Protein AF-A0A813HJ02-F1 (afdb_monomer)

InterPro domains:
  IPR000172 Glucose-methanol-choline oxidoreductase, N-terminal [PF00732] (47-155)
  IPR036188 FAD/NAD(P)-binding domain superfamily [G3DSA:3.50.50.60] (62-137)
  IPR036188 FAD/NAD(P)-binding domain superfamily [SSF51905] (54-168)

Nearest PDB structures (foldseek):
  8jm0-assembly1_A  TM=7.169E-01  e=3.485E-03  Prunus dulcis
  3s5w-assembly1_A  TM=4.781E-01  e=4.518E-02  Pseudomonas aeruginosa
  6nor-assembly1_A  TM=4.907E-01  e=1.028E+00  Micromonospora echinospora
  7bvj-assembly4_D  TM=4.879E-01  e=2.624E+00  Acidithiobacillus ferrooxidans ATCC 23270
  7bvk-assembly2_B  TM=4.808E-01  e=4.902E+00  Acidithiobacillus ferrooxidans ATCC 23270

Foldseek 3Di:
DDDDAPPDDDAPACVPAAEAEPDLWGDDDDDDDPDDPPQPPCQLPDPQQLCVVVPGPPCNPVDCVVPVQVCQCVDPRHHHYAYQKAWQAFDDDPLFTFWTWIWGQGPVRDIHIYTYTDRDDDGRSDPPVRLVRCVSHVHDPPPVCRPPDDDDDDDDDDKDFADPPDDFPQLSGGHFQPDKDCPQQCPPVNVRPGDIDTGGRDDLVNQLVNCVVVDPDPVRSVVSSVRCSRMD

Radius of gyration: 23.26 Å; Cα contacts (8 Å, |Δi|>4): 336; chains: 1; bounding box: 56×53×60 Å

pLDDT: mean 79.43, std 21.61, range [25.16, 97.38]

Structure (mmCIF, N/CA/C/O backbone):
data_AF-A0A813HJ02-F1
#
_entry.id   AF-A0A813HJ02-F1
#
loop_
_atom_site.group_PDB
_atom_site.id
_atom_site.type_symbol
_atom_site.label_atom_id
_atom_site.label_alt_id
_atom_site.label_comp_id
_atom_site.label_asym_id
_atom_site.label_entity_id
_atom_site.label_seq_id
_atom_site.pdbx_PDB_ins_code
_atom_site.Cartn_x
_atom_site.Cartn_y
_atom_site.Cartn_z
_atom_site.occupancy
_atom_site.B_iso_or_equiv
_atom_site.auth_seq_id
_atom_site.auth_comp_id
_atom_site.auth_asym_id
_atom_site.auth_atom_id
_atom_site.pdbx_PDB_model_num
ATOM 1 N N . MET A 1 1 ? -6.562 25.662 -0.327 1.00 33.53 1 MET A N 1
ATOM 2 C CA . MET A 1 1 ? -7.372 25.111 0.785 1.00 33.53 1 MET A CA 1
ATOM 3 C C . MET A 1 1 ? -6.672 25.483 2.082 1.00 33.53 1 MET A C 1
ATOM 5 O O . MET A 1 1 ? -5.467 25.254 2.137 1.00 33.53 1 MET A O 1
ATOM 9 N N . PRO A 1 2 ? -7.337 26.093 3.077 1.00 27.91 2 PRO A N 1
ATOM 10 C CA . PRO A 1 2 ? -6.664 26.450 4.314 1.00 27.91 2 PRO A CA 1
ATOM 11 C C . PRO A 1 2 ? -6.510 25.194 5.171 1.00 27.91 2 PRO A C 1
ATOM 13 O O . PRO A 1 2 ? -7.487 24.557 5.558 1.00 27.91 2 PRO A O 1
ATOM 16 N N . TRP A 1 3 ? -5.258 24.820 5.405 1.00 30.77 3 TRP A N 1
ATOM 17 C CA . TRP A 1 3 ? -4.859 23.821 6.384 1.00 30.77 3 TRP A CA 1
ATOM 18 C C . TRP A 1 3 ? -5.256 24.336 7.770 1.00 30.77 3 TRP A C 1
ATOM 20 O O . TRP A 1 3 ? -4.921 25.469 8.108 1.00 30.77 3 TRP A O 1
ATOM 30 N N . MET A 1 4 ? -5.982 23.551 8.566 1.00 33.41 4 MET A N 1
ATOM 31 C CA . MET A 1 4 ? -6.218 23.921 9.963 1.00 33.41 4 MET A CA 1
ATOM 32 C C . MET A 1 4 ? -4.924 23.686 10.756 1.00 33.41 4 MET A C 1
ATOM 34 O O . MET A 1 4 ? -4.449 22.548 10.786 1.00 33.41 4 MET A O 1
ATOM 38 N N . PRO A 1 5 ? -4.334 24.713 11.394 1.00 32.06 5 PRO A N 1
ATOM 39 C CA . PRO A 1 5 ? -3.206 24.508 12.289 1.00 32.06 5 PRO A CA 1
ATOM 40 C C . PRO A 1 5 ? -3.691 23.759 13.538 1.00 32.06 5 PRO A C 1
ATOM 42 O O . PRO A 1 5 ? -4.550 24.241 14.279 1.00 32.06 5 PRO A O 1
ATOM 45 N N . PHE A 1 6 ? -3.161 22.558 13.772 1.00 42.59 6 PHE A N 1
ATOM 46 C CA . PHE A 1 6 ? -3.407 21.797 14.998 1.00 42.59 6 PHE A CA 1
ATOM 47 C C . PHE A 1 6 ? -2.539 22.375 16.118 1.00 42.59 6 PHE A C 1
ATOM 49 O O . PHE A 1 6 ? -1.435 21.898 16.360 1.00 42.59 6 PHE A O 1
ATOM 56 N N . ALA A 1 7 ? -3.016 23.447 16.753 1.00 32.50 7 ALA A N 1
ATOM 57 C CA . ALA A 1 7 ? -2.210 24.207 17.702 1.00 32.50 7 ALA A CA 1
ATOM 58 C C . ALA A 1 7 ? -2.187 23.645 19.132 1.00 32.50 7 ALA A C 1
ATOM 60 O O . ALA A 1 7 ? -1.335 24.081 19.882 1.00 32.50 7 ALA A O 1
ATOM 61 N N . ASN A 1 8 ? -3.051 22.705 19.544 1.00 34.66 8 ASN A N 1
ATOM 62 C CA . ASN A 1 8 ? -3.013 22.179 20.917 1.00 34.66 8 ASN A CA 1
ATOM 63 C C . ASN A 1 8 ? -3.525 20.734 21.014 1.00 34.66 8 ASN A C 1
ATOM 65 O O . ASN A 1 8 ? -4.660 20.433 20.633 1.00 34.66 8 ASN A O 1
ATOM 69 N N . ALA A 1 9 ? -2.688 19.849 21.565 1.00 41.00 9 ALA A N 1
ATOM 70 C CA . ALA A 1 9 ? -3.019 18.470 21.900 1.00 41.00 9 ALA A CA 1
ATOM 71 C C . ALA A 1 9 ? -4.129 18.427 22.961 1.00 41.00 9 ALA A C 1
ATOM 73 O O . ALA A 1 9 ? -3.899 18.565 24.158 1.00 41.00 9 ALA A O 1
ATOM 74 N N . SER A 1 10 ? -5.365 18.232 22.519 1.00 42.00 10 SER A N 1
ATOM 75 C CA . SER A 1 10 ? -6.480 17.881 23.390 1.00 42.00 10 SER A CA 1
ATOM 76 C C . SER A 1 10 ? -7.432 16.975 22.620 1.00 42.00 10 SER A C 1
ATOM 78 O O . SER A 1 10 ? -7.622 17.120 21.414 1.00 42.00 10 SER A O 1
ATOM 80 N N . THR A 1 11 ? -7.940 15.956 23.312 1.00 40.50 11 THR A N 1
ATOM 81 C CA . THR A 1 11 ? -8.846 14.914 22.814 1.00 40.50 11 THR A CA 1
ATOM 82 C C . THR A 1 11 ? -9.827 15.445 21.764 1.00 40.50 11 THR A C 1
ATOM 84 O O . THR A 1 11 ? -10.776 16.150 22.101 1.00 40.50 11 THR A O 1
ATOM 87 N N . LEU A 1 12 ? -9.646 15.072 20.492 1.00 45.91 12 LEU A N 1
ATOM 88 C CA . LEU A 1 12 ? -10.597 15.434 19.445 1.00 45.91 12 LEU A CA 1
ATOM 89 C C . LEU A 1 12 ? -11.819 14.521 19.556 1.00 45.91 12 LEU A C 1
ATOM 91 O O . LEU A 1 12 ? -11.823 13.354 19.150 1.00 45.91 12 LEU A O 1
ATOM 95 N N . GLN A 1 13 ? -12.887 15.066 20.130 1.00 36.19 13 GLN A N 1
ATOM 96 C CA . GLN A 1 13 ? -14.192 14.425 20.168 1.00 36.19 13 GLN A CA 1
ATOM 97 C C . GLN A 1 13 ? -14.884 14.651 18.818 1.00 36.19 13 GLN A C 1
ATOM 99 O O . GLN A 1 13 ? -15.658 15.587 18.638 1.00 36.19 13 GLN A O 1
ATOM 104 N N . ALA A 1 14 ? -14.583 13.792 17.841 1.00 44.31 14 ALA A N 1
ATOM 105 C CA . ALA A 1 14 ? -15.227 13.797 16.531 1.00 44.31 14 ALA A CA 1
ATOM 106 C C . ALA A 1 14 ? -16.687 13.325 16.662 1.00 44.31 14 ALA A C 1
ATOM 108 O O . ALA A 1 14 ? -17.019 12.175 16.387 1.00 44.31 14 ALA A O 1
ATOM 109 N N . SER A 1 15 ? -17.585 14.201 17.121 1.00 38.31 15 SER A N 1
ATOM 110 C CA . SER A 1 15 ? -18.993 13.834 17.320 1.00 38.31 15 SER A CA 1
ATOM 111 C C . SER A 1 15 ? -19.727 13.572 15.996 1.00 38.31 15 SER A C 1
ATOM 113 O O . SER A 1 15 ? -20.762 12.906 16.016 1.00 38.31 15 SER A O 1
ATOM 115 N N . ARG A 1 16 ? -19.189 14.020 14.843 1.00 41.34 16 ARG A N 1
ATOM 116 C CA . ARG A 1 16 ? -19.742 13.753 13.494 1.00 41.34 16 ARG A CA 1
ATOM 117 C C . ARG A 1 16 ? -18.719 13.648 12.344 1.00 41.34 16 ARG A C 1
ATOM 119 O O . ARG A 1 16 ? -19.129 13.457 11.200 1.00 41.34 16 ARG A O 1
ATOM 126 N N . SER A 1 17 ? -17.415 13.751 12.606 1.00 39.81 17 SER A N 1
ATOM 127 C CA . SER A 1 17 ? -16.386 13.857 11.555 1.00 39.81 17 SER A CA 1
ATOM 128 C C . SER A 1 17 ? -15.791 12.497 11.177 1.00 39.81 17 SER A C 1
ATOM 130 O O . SER A 1 17 ? -15.426 11.710 12.049 1.00 39.81 17 SER A O 1
ATOM 132 N N . ARG A 1 18 ? -15.650 12.219 9.873 1.00 49.59 18 ARG A N 1
ATOM 133 C CA . ARG A 1 18 ? -14.868 11.078 9.367 1.00 49.59 18 ARG A CA 1
ATOM 13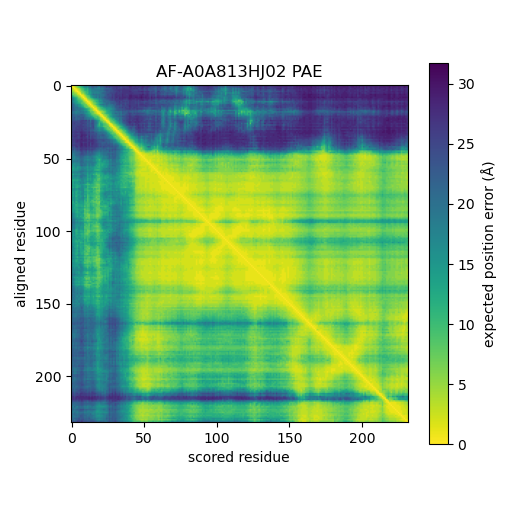4 C C . ARG A 1 18 ? -13.408 11.515 9.242 1.00 49.59 18 ARG A C 1
ATOM 136 O O . ARG A 1 18 ? -13.098 12.326 8.373 1.00 49.59 18 ARG A O 1
ATOM 143 N N . ILE A 1 19 ? -12.542 11.006 10.116 1.00 50.66 19 ILE A N 1
ATOM 144 C CA . ILE A 1 19 ? -11.100 11.283 10.079 1.00 50.66 19 ILE A CA 1
ATOM 145 C C . ILE A 1 19 ? -10.391 10.164 9.312 1.00 50.66 19 ILE A C 1
ATOM 147 O O . ILE A 1 19 ? -10.561 8.985 9.626 1.00 50.66 19 ILE A O 1
ATOM 151 N N . ILE A 1 20 ? -9.596 10.542 8.313 1.00 52.03 20 ILE A N 1
ATOM 152 C CA . ILE A 1 20 ? -8.726 9.663 7.531 1.00 52.03 20 ILE A CA 1
ATOM 153 C C . ILE A 1 20 ? -7.279 10.000 7.916 1.00 52.03 20 ILE A C 1
ATOM 155 O O . ILE A 1 20 ? -6.784 11.085 7.618 1.00 52.03 20 ILE A O 1
ATOM 159 N N . GLY A 1 21 ? -6.601 9.085 8.613 1.00 37.28 21 GLY A N 1
ATOM 160 C CA . GLY A 1 21 ? -5.201 9.262 9.007 1.00 37.28 21 GLY A CA 1
ATOM 161 C C . GLY A 1 21 ? -4.254 8.867 7.877 1.00 37.28 21 GLY A C 1
ATOM 162 O O . GLY A 1 21 ? -4.109 7.688 7.568 1.00 37.28 21 GLY A O 1
ATOM 163 N N . THR A 1 22 ? -3.568 9.818 7.253 1.00 36.59 22 THR A N 1
ATOM 164 C CA . THR A 1 22 ? -2.636 9.530 6.159 1.00 36.59 22 THR A CA 1
ATOM 165 C C . THR A 1 22 ? -1.219 9.335 6.692 1.00 36.59 22 THR A C 1
ATOM 167 O O . THR A 1 22 ? -0.344 10.169 6.493 1.00 36.59 22 THR A O 1
ATOM 170 N N . THR A 1 23 ? -0.977 8.187 7.328 1.00 31.72 23 THR A N 1
ATOM 171 C CA . THR A 1 23 ? 0.248 7.409 7.078 1.00 31.72 23 THR A CA 1
ATOM 172 C C . THR A 1 23 ? -0.123 5.930 7.014 1.00 31.72 23 THR A C 1
ATOM 174 O O . THR A 1 23 ? -0.544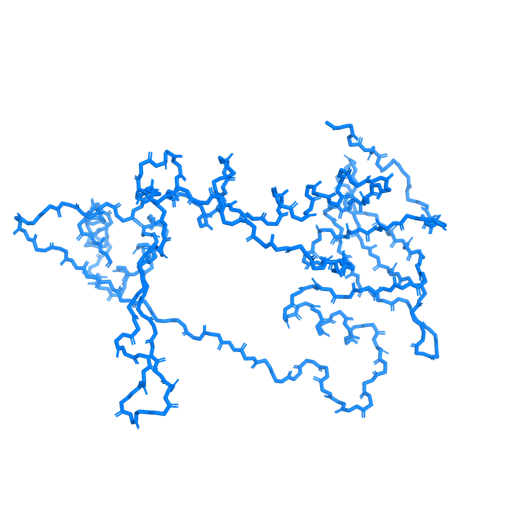 5.304 7.985 1.00 31.72 23 THR A O 1
ATOM 177 N N . SER A 1 24 ? -0.048 5.372 5.810 1.00 32.50 24 SER A N 1
ATOM 178 C CA . SER A 1 24 ? -0.479 4.023 5.422 1.00 32.50 24 SER A CA 1
ATOM 179 C C . SER A 1 24 ? -1.955 3.647 5.633 1.00 32.50 24 SER A C 1
ATOM 181 O O . SER A 1 24 ? -2.386 2.780 4.891 1.00 32.50 24 SER A O 1
ATOM 183 N N . CYS A 1 25 ? -2.739 4.271 6.530 1.00 28.11 25 CYS A N 1
ATOM 184 C CA . CYS A 1 25 ? -4.075 3.805 6.941 1.00 28.11 25 CYS A CA 1
ATOM 185 C C . CYS A 1 25 ? -5.276 4.567 6.352 1.00 28.11 25 CYS A C 1
ATOM 187 O O . CYS A 1 25 ? -5.745 5.556 6.905 1.00 28.11 25 CYS A O 1
ATOM 189 N N . SER A 1 26 ? -5.856 4.078 5.259 1.00 30.36 26 SER A N 1
ATOM 190 C CA . SER A 1 26 ? -7.020 4.730 4.639 1.00 30.36 26 SER A CA 1
ATOM 191 C C . SER A 1 26 ? -8.368 4.210 5.173 1.00 30.36 26 SER A C 1
ATOM 193 O O . SER A 1 26 ? -8.885 3.200 4.716 1.00 30.36 26 SER A O 1
ATOM 195 N N . LEU A 1 27 ? -9.019 4.928 6.092 1.00 28.69 27 LEU A N 1
ATOM 196 C CA . LEU A 1 27 ? -10.453 4.731 6.364 1.00 28.69 27 LEU A CA 1
ATOM 197 C C . LEU A 1 27 ? -11.274 5.125 5.120 1.00 28.69 27 LEU A C 1
ATOM 199 O O . LEU A 1 27 ? -11.319 6.304 4.780 1.00 28.69 27 LEU A O 1
ATOM 203 N N . MET A 1 28 ? -11.966 4.186 4.466 1.00 31.73 28 MET A N 1
ATOM 204 C CA . MET A 1 28 ? -12.967 4.513 3.438 1.00 31.73 28 MET A CA 1
ATOM 205 C C . MET A 1 28 ? -14.201 3.612 3.520 1.00 31.73 28 MET A C 1
ATOM 207 O O . MET A 1 28 ? -14.099 2.397 3.660 1.00 31.73 28 MET A O 1
ATOM 211 N N . ALA A 1 29 ? -15.379 4.229 3.393 1.00 26.22 29 ALA A N 1
ATOM 212 C CA . ALA A 1 29 ? -16.631 3.553 3.073 1.00 26.22 29 ALA A CA 1
ATOM 213 C C . ALA A 1 29 ? -16.831 3.646 1.554 1.00 26.22 29 ALA A C 1
ATOM 215 O O . ALA A 1 29 ? -16.968 4.747 1.020 1.00 26.22 29 ALA A O 1
ATOM 216 N N . ALA A 1 30 ? -16.814 2.508 0.861 1.00 26.91 30 ALA A N 1
ATOM 217 C CA . ALA A 1 30 ? -16.956 2.453 -0.588 1.00 26.91 30 ALA A CA 1
ATOM 218 C C . ALA A 1 30 ? -18.430 2.584 -1.005 1.00 26.91 30 ALA A C 1
ATOM 220 O O . ALA A 1 30 ? -19.276 1.787 -0.599 1.00 26.91 30 ALA A O 1
ATOM 221 N N . ARG A 1 31 ? -18.734 3.559 -1.866 1.00 26.20 31 ARG A N 1
ATOM 222 C CA . ARG A 1 31 ? -19.920 3.545 -2.734 1.00 26.20 31 ARG A CA 1
ATOM 223 C C . ARG A 1 31 ? -19.413 3.178 -4.131 1.00 26.20 31 ARG A C 1
ATOM 225 O O . ARG A 1 31 ? -18.428 3.758 -4.573 1.00 26.20 31 ARG A O 1
ATOM 232 N N . ARG A 1 32 ? -20.029 2.197 -4.803 1.00 25.16 32 ARG A N 1
ATOM 233 C CA . ARG A 1 32 ? -19.648 1.801 -6.173 1.00 25.16 32 ARG A CA 1
ATOM 234 C C . ARG A 1 32 ? -19.820 3.002 -7.111 1.00 25.16 32 ARG A C 1
ATOM 236 O O . ARG A 1 32 ? -20.943 3.334 -7.474 1.00 25.16 32 ARG A O 1
ATOM 243 N N . GLN A 1 33 ? -18.721 3.639 -7.498 1.00 30.17 33 GLN A N 1
ATOM 244 C CA . GLN A 1 33 ? -18.657 4.523 -8.658 1.00 30.17 33 GLN A CA 1
ATOM 245 C C . GLN A 1 33 ? -17.856 3.798 -9.735 1.00 30.17 33 GLN A C 1
ATOM 247 O O . GLN A 1 33 ? -16.760 3.303 -9.478 1.00 30.17 33 GLN A O 1
ATOM 252 N N . ALA A 1 34 ? -18.441 3.680 -10.926 1.00 27.56 34 ALA A N 1
ATOM 253 C CA . ALA A 1 34 ? -17.756 3.141 -12.089 1.00 27.56 34 ALA A CA 1
ATOM 254 C C . ALA A 1 34 ? -16.507 3.990 -12.376 1.00 27.56 34 ALA A C 1
ATOM 256 O O . ALA A 1 34 ? -16.609 5.209 -12.528 1.00 27.56 34 ALA A O 1
ATOM 257 N N . MET A 1 35 ? -15.336 3.351 -12.436 1.00 29.20 35 MET A N 1
ATOM 258 C CA . MET A 1 35 ? -14.100 3.996 -12.874 1.00 29.20 35 MET A CA 1
ATOM 259 C C . MET A 1 35 ? -14.284 4.457 -14.324 1.00 29.20 35 MET A C 1
ATOM 261 O O . MET A 1 35 ? -14.297 3.640 -15.240 1.00 29.20 35 MET A O 1
ATOM 265 N N . ARG A 1 36 ? -14.450 5.764 -14.548 1.00 31.95 36 ARG A N 1
ATOM 266 C CA . ARG A 1 36 ? -14.327 6.338 -15.892 1.00 31.95 36 ARG A CA 1
ATOM 267 C C . ARG A 1 36 ? -12.842 6.363 -16.245 1.00 31.95 36 ARG A C 1
ATOM 269 O O . ARG A 1 36 ? -12.091 7.147 -15.670 1.00 31.95 36 ARG A O 1
ATOM 276 N N . SER A 1 37 ? -12.417 5.515 -17.179 1.00 36.16 37 SER A N 1
ATOM 277 C CA . SER A 1 37 ? -11.079 5.582 -17.769 1.00 36.16 37 SER A CA 1
ATOM 278 C C . SER A 1 37 ? -10.940 6.905 -18.521 1.00 36.16 37 SER A C 1
ATOM 280 O O . SER A 1 37 ? -11.517 7.091 -19.590 1.00 36.16 37 SER A O 1
ATOM 282 N N . ARG A 1 38 ? -10.210 7.853 -17.934 1.00 40.66 38 ARG A N 1
ATOM 283 C CA . ARG A 1 38 ? -9.883 9.145 -18.553 1.00 40.66 38 ARG A CA 1
ATOM 284 C C . ARG A 1 38 ? -8.500 9.155 -19.210 1.00 40.66 38 ARG A C 1
ATOM 286 O O . ARG A 1 38 ? -8.004 10.220 -19.554 1.00 40.66 38 ARG A O 1
ATOM 293 N N . THR A 1 39 ? -7.865 7.994 -19.363 1.00 45.69 39 THR A N 1
ATOM 294 C CA . THR A 1 39 ? -6.529 7.873 -19.949 1.00 45.69 39 THR A CA 1
ATOM 295 C C . THR A 1 39 ? -6.609 8.042 -21.469 1.00 45.69 39 THR A C 1
ATOM 297 O O . THR A 1 39 ? -7.276 7.241 -22.125 1.00 45.69 39 THR A O 1
ATOM 300 N N . PRO A 1 40 ? -5.951 9.054 -22.061 1.00 44.84 40 PRO A N 1
ATOM 301 C CA . PRO A 1 40 ? -5.861 9.173 -23.511 1.00 44.84 40 PRO A CA 1
ATOM 302 C C . PRO A 1 40 ? -5.111 7.967 -24.087 1.00 44.84 40 P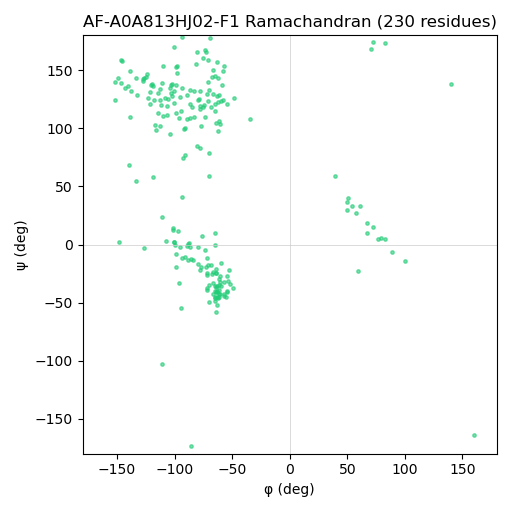RO A C 1
ATOM 304 O O . PRO A 1 40 ? -4.113 7.530 -23.517 1.00 44.84 40 PRO A O 1
ATOM 307 N N . HIS A 1 41 ? -5.520 7.480 -25.260 1.00 47.41 41 HIS A N 1
ATOM 308 C CA . HIS A 1 41 ? -4.889 6.358 -25.977 1.00 47.41 41 HIS A CA 1
ATOM 309 C C . HIS A 1 41 ? -3.438 6.622 -26.462 1.00 47.41 41 HIS A C 1
ATOM 311 O O . HIS A 1 41 ? -2.894 5.837 -27.233 1.00 47.41 41 HIS A O 1
ATOM 317 N N . ARG A 1 42 ? -2.791 7.719 -26.035 1.00 48.81 42 ARG A N 1
ATOM 318 C CA . ARG A 1 42 ? -1.420 8.115 -26.413 1.00 48.81 42 ARG A CA 1
ATOM 319 C C . ARG A 1 42 ? -0.646 8.670 -25.210 1.00 48.81 42 ARG A C 1
ATOM 321 O O . ARG A 1 42 ? -0.338 9.855 -25.146 1.00 48.81 42 ARG A O 1
ATOM 328 N N . THR A 1 43 ? -0.333 7.816 -24.242 1.00 51.88 43 THR A N 1
ATOM 329 C CA . THR A 1 43 ? 0.424 8.175 -23.025 1.00 51.88 43 THR A CA 1
ATOM 330 C C . THR A 1 43 ? 1.918 8.446 -23.259 1.00 51.88 43 THR A C 1
ATOM 332 O O . THR A 1 43 ? 2.576 8.995 -22.381 1.00 51.88 43 THR A O 1
ATOM 335 N N . TRP A 1 44 ? 2.449 8.115 -24.441 1.00 52.41 44 TRP A N 1
ATOM 336 C CA . TRP A 1 44 ? 3.850 8.347 -24.829 1.00 52.41 44 TRP A CA 1
ATOM 337 C C . TRP A 1 44 ? 4.196 9.817 -25.117 1.00 52.41 44 TRP A C 1
ATOM 339 O O . TRP A 1 44 ? 5.362 10.180 -25.082 1.00 52.41 44 TRP A O 1
ATOM 349 N N . LEU A 1 45 ? 3.198 10.669 -25.380 1.00 61.06 45 LEU A N 1
ATOM 350 C CA . LEU A 1 45 ? 3.390 12.094 -25.710 1.00 61.06 45 LEU A CA 1
ATOM 351 C C . LEU A 1 45 ? 3.133 13.030 -24.521 1.00 61.06 45 LEU A C 1
ATOM 353 O O . LEU A 1 45 ? 3.166 14.250 -24.668 1.00 61.06 45 LEU A O 1
ATOM 357 N N . ILE A 1 46 ? 2.820 12.476 -23.348 1.00 72.38 46 ILE A N 1
ATOM 358 C CA . ILE A 1 46 ? 2.448 13.279 -22.187 1.00 72.38 46 ILE A CA 1
ATOM 359 C C . ILE A 1 46 ? 3.718 13.618 -21.408 1.00 72.38 46 ILE A C 1
ATOM 361 O O . ILE A 1 46 ? 4.307 12.758 -20.748 1.00 72.38 46 ILE A O 1
ATOM 365 N N . SER A 1 47 ? 4.132 14.884 -21.480 1.00 76.50 47 SER A N 1
ATOM 366 C CA . SER A 1 47 ? 5.264 15.412 -20.715 1.00 76.50 47 SER A CA 1
ATOM 367 C C . SER A 1 47 ? 5.158 15.025 -19.240 1.00 76.50 47 SER A C 1
ATOM 369 O O . SER A 1 47 ? 4.141 15.270 -18.596 1.00 76.50 47 SER A O 1
ATOM 371 N N . GLY A 1 48 ? 6.215 14.408 -18.708 1.00 82.00 48 GLY A N 1
ATOM 372 C CA . GLY A 1 48 ? 6.281 13.969 -17.313 1.00 82.00 48 GLY A CA 1
ATOM 373 C C . GLY A 1 48 ? 5.755 12.559 -17.029 1.00 82.00 48 GLY A C 1
ATOM 374 O O . GLY A 1 48 ? 5.961 12.073 -15.917 1.00 82.00 48 GLY A O 1
ATOM 375 N N . ALA A 1 49 ? 5.161 11.863 -18.009 1.00 85.75 49 ALA A N 1
ATOM 376 C CA . ALA A 1 49 ? 4.645 10.503 -17.816 1.00 85.75 49 ALA A CA 1
ATOM 377 C C . ALA A 1 49 ? 5.722 9.476 -17.413 1.00 85.75 49 ALA A C 1
ATOM 379 O O . ALA A 1 49 ? 5.418 8.536 -16.677 1.00 85.75 49 ALA A O 1
ATOM 380 N N . GLY A 1 50 ? 6.979 9.710 -17.807 1.00 87.69 50 GLY A N 1
ATOM 381 C CA . GLY A 1 50 ? 8.139 8.918 -17.384 1.00 87.69 50 GLY A CA 1
ATOM 382 C C . GLY A 1 50 ? 8.276 8.808 -15.869 1.00 87.69 50 GLY A C 1
ATOM 383 O O . GLY A 1 50 ? 8.490 7.732 -15.320 1.00 87.69 50 GLY A O 1
ATOM 384 N N . PHE A 1 51 ? 8.036 9.901 -15.149 1.00 87.44 51 PHE A N 1
ATOM 385 C CA . PHE A 1 51 ? 8.360 9.996 -13.725 1.00 87.44 51 PHE A CA 1
ATOM 386 C C . PHE A 1 51 ? 7.262 9.470 -12.793 1.00 87.44 51 PHE A C 1
ATOM 388 O O . PHE A 1 51 ? 7.457 9.401 -11.579 1.00 87.44 51 PHE A O 1
ATOM 395 N N . ILE A 1 52 ? 6.126 9.031 -13.342 1.00 87.75 52 ILE A N 1
ATOM 396 C CA . ILE A 1 52 ? 4.932 8.618 -12.591 1.00 87.75 52 ILE A CA 1
ATOM 397 C C . ILE A 1 52 ? 5.224 7.552 -11.514 1.00 87.75 52 ILE A C 1
ATOM 399 O O . ILE A 1 52 ? 4.541 7.518 -10.479 1.00 87.75 52 ILE A O 1
ATOM 403 N N . CYS A 1 53 ? 6.212 6.677 -11.730 1.00 83.69 53 CYS A N 1
ATOM 404 C CA . CYS A 1 53 ? 6.629 5.663 -10.755 1.00 83.69 53 CYS A CA 1
ATOM 405 C C . CYS A 1 53 ? 7.202 6.266 -9.465 1.00 83.69 53 CYS A C 1
ATOM 407 O O . CYS A 1 53 ? 6.950 5.733 -8.387 1.00 83.69 53 CYS A O 1
ATOM 409 N N . ALA A 1 54 ? 7.940 7.373 -9.565 1.00 84.69 54 ALA A N 1
ATOM 410 C CA . ALA A 1 54 ? 8.586 8.037 -8.431 1.00 84.69 54 ALA A CA 1
ATOM 411 C C . ALA A 1 54 ? 7.704 9.120 -7.784 1.00 84.69 54 ALA A C 1
ATOM 413 O O . ALA A 1 54 ? 8.016 9.625 -6.709 1.00 84.69 54 ALA A O 1
ATOM 414 N N . GLY A 1 55 ? 6.597 9.471 -8.432 1.00 86.12 55 GLY A N 1
ATOM 415 C CA . GLY A 1 55 ? 5.709 10.544 -8.015 1.00 86.12 55 GLY A CA 1
ATOM 416 C C . GLY A 1 55 ? 5.234 11.301 -9.240 1.00 86.12 55 GLY A C 1
ATOM 417 O O . GLY A 1 55 ? 5.996 11.550 -10.166 1.00 86.12 55 GLY A O 1
ATOM 418 N N . ASP A 1 56 ? 3.956 11.648 -9.261 1.00 88.12 56 ASP A N 1
ATOM 419 C CA . ASP A 1 56 ? 3.364 12.297 -10.419 1.00 88.12 56 ASP A CA 1
ATOM 420 C C . ASP A 1 56 ? 2.978 13.733 -10.089 1.00 88.12 56 ASP A C 1
ATOM 422 O O . ASP A 1 56 ? 1.967 13.991 -9.437 1.00 88.12 56 ASP A O 1
ATOM 426 N N . ARG A 1 57 ? 3.818 14.663 -10.542 1.00 86.81 57 ARG A N 1
ATOM 427 C CA . ARG A 1 57 ? 3.599 16.103 -10.385 1.00 86.81 57 ARG A CA 1
ATOM 428 C C . ARG A 1 57 ? 2.476 16.628 -11.281 1.00 86.81 57 ARG A C 1
ATOM 430 O O . ARG A 1 57 ? 1.912 17.675 -10.979 1.00 86.81 57 ARG A O 1
ATOM 437 N N . TYR A 1 58 ? 2.192 15.942 -12.383 1.00 85.56 58 TYR A N 1
ATOM 438 C CA . TYR A 1 58 ? 1.291 16.415 -13.430 1.00 85.56 58 TYR A CA 1
ATOM 439 C C . TYR A 1 58 ? -0.106 15.793 -13.335 1.00 85.56 58 TYR A C 1
ATOM 441 O O . TYR A 1 58 ? -0.950 16.079 -14.179 1.00 85.56 58 TYR A O 1
ATOM 449 N N . GLU A 1 59 ? -0.357 14.958 -12.320 1.00 86.38 59 GLU A N 1
ATOM 450 C CA . GLU A 1 59 ? -1.655 14.311 -12.076 1.00 86.38 59 GLU A CA 1
ATOM 451 C C . GLU A 1 59 ? -2.163 13.463 -13.263 1.00 86.38 59 GLU A C 1
ATOM 453 O O . GLU A 1 59 ? -3.364 13.253 -13.447 1.00 86.38 59 GLU A O 1
ATOM 458 N N . ILE A 1 60 ? -1.239 12.946 -14.072 1.00 87.31 60 ILE A N 1
ATOM 459 C CA . ILE A 1 60 ? -1.504 12.099 -15.240 1.00 87.31 60 ILE A CA 1
ATOM 460 C C . ILE A 1 60 ? -2.018 10.726 -14.780 1.00 87.31 60 ILE A C 1
ATOM 462 O O . ILE A 1 60 ? -3.052 10.228 -15.239 1.00 87.31 60 ILE A O 1
ATOM 466 N N . LYS A 1 61 ? -1.313 10.112 -13.827 1.00 87.12 61 LYS A N 1
ATOM 467 C CA . LYS A 1 61 ? -1.708 8.903 -13.114 1.00 87.12 61 LYS A CA 1
ATOM 468 C C . LYS A 1 61 ? -2.945 9.216 -12.294 1.00 87.12 61 LYS A C 1
ATOM 470 O O . LYS A 1 61 ? -2.910 10.022 -11.365 1.00 87.12 61 LYS A O 1
ATOM 475 N N . GLN A 1 62 ? -4.009 8.473 -12.585 1.00 90.19 62 GLN A N 1
ATOM 476 C CA . GLN A 1 62 ? -5.279 8.484 -11.857 1.00 90.19 62 GLN A CA 1
ATOM 477 C C . GLN A 1 62 ? -5.126 7.850 -10.464 1.00 90.19 62 GLN A C 1
ATOM 479 O O . GLN A 1 62 ? -5.725 6.831 -10.134 1.00 90.19 62 GLN A O 1
ATOM 484 N N . SER A 1 63 ? -4.243 8.430 -9.657 1.00 90.19 63 SER A N 1
ATOM 485 C CA . SER A 1 63 ? -3.935 7.997 -8.305 1.00 90.19 63 SER A CA 1
ATOM 486 C C . SER A 1 63 ? -5.065 8.362 -7.342 1.00 90.19 63 SER A C 1
ATOM 488 O O . SER A 1 63 ? -5.960 9.153 -7.648 1.00 90.19 63 SER A O 1
ATOM 490 N N . MET A 1 64 ? -5.019 7.799 -6.136 1.00 92.50 64 MET A N 1
ATOM 491 C CA . MET A 1 64 ? -6.050 8.033 -5.122 1.00 92.50 64 MET A CA 1
ATOM 492 C C . MET A 1 64 ? -6.162 9.508 -4.713 1.00 92.50 64 MET A C 1
ATOM 494 O O . MET A 1 64 ? -7.254 9.949 -4.361 1.00 92.50 64 MET A O 1
ATOM 498 N N . THR A 1 65 ? -5.067 10.279 -4.769 1.00 90.38 65 THR A N 1
ATOM 499 C CA . THR A 1 65 ? -5.055 11.700 -4.379 1.00 90.38 65 THR A CA 1
ATOM 500 C C . THR A 1 65 ? -5.889 12.570 -5.313 1.00 90.38 65 THR A C 1
ATOM 502 O O . THR A 1 65 ? -6.516 13.513 -4.845 1.00 90.38 65 THR A O 1
ATOM 505 N N . VAL A 1 66 ? -5.953 12.223 -6.601 1.00 90.75 66 VAL A N 1
ATOM 506 C CA . VAL A 1 66 ? -6.686 12.983 -7.632 1.00 90.75 66 VAL A CA 1
ATOM 507 C C . VAL A 1 66 ? -8.066 12.400 -7.941 1.00 90.75 66 VAL A C 1
ATOM 509 O O . VAL A 1 66 ? -8.851 13.027 -8.647 1.00 90.75 66 VAL A O 1
ATOM 512 N N . THR A 1 67 ? -8.363 11.219 -7.391 1.00 93.56 67 THR A N 1
ATOM 513 C CA . THR A 1 67 ? -9.649 10.520 -7.508 1.00 93.56 67 THR A CA 1
ATOM 514 C C . THR A 1 67 ? -10.368 10.507 -6.153 1.00 93.56 67 THR A C 1
ATOM 516 O O . THR A 1 67 ? -10.881 11.529 -5.706 1.00 93.56 67 THR A O 1
ATOM 519 N N . PHE A 1 68 ? -10.358 9.384 -5.437 1.00 94.38 68 PHE A N 1
ATOM 520 C CA . PHE A 1 68 ? -11.201 9.161 -4.263 1.00 94.38 68 PHE A CA 1
ATOM 521 C C . PHE A 1 68 ? -10.928 10.107 -3.088 1.00 94.38 68 PHE A C 1
ATOM 523 O O . PHE A 1 68 ? -11.865 10.480 -2.386 1.00 94.38 68 PHE A O 1
ATOM 530 N N . LEU A 1 69 ? -9.672 10.496 -2.836 1.00 93.25 69 LEU A N 1
ATOM 531 C CA . LEU A 1 69 ? -9.368 11.421 -1.736 1.00 93.25 69 LEU A CA 1
ATOM 532 C C . LEU A 1 69 ? -9.839 12.840 -2.065 1.00 93.25 69 LEU A C 1
ATOM 534 O O . LEU A 1 69 ? -10.368 13.523 -1.188 1.00 93.25 69 LEU A O 1
ATOM 538 N N . ARG A 1 70 ? -9.713 13.252 -3.333 1.00 93.25 70 ARG A N 1
ATOM 539 C CA . ARG A 1 70 ? -10.262 14.516 -3.832 1.00 93.25 70 ARG A CA 1
ATOM 540 C C . ARG A 1 70 ? -11.783 14.536 -3.702 1.00 93.25 70 ARG A C 1
ATOM 542 O O . ARG A 1 70 ? -12.330 15.499 -3.170 1.00 93.25 70 ARG A O 1
ATOM 549 N N . ASP A 1 71 ? -12.447 13.454 -4.100 1.00 94.88 71 ASP A N 1
ATOM 550 C CA . ASP A 1 71 ? -13.901 13.316 -3.974 1.00 94.88 71 ASP A CA 1
ATOM 551 C C . ASP A 1 71 ? -14.350 13.324 -2.505 1.00 94.88 71 ASP A C 1
ATOM 553 O O . ASP A 1 71 ? -15.331 13.977 -2.152 1.00 94.88 71 ASP A O 1
ATOM 557 N N . ALA A 1 72 ? -13.609 12.654 -1.617 1.00 93.75 72 ALA A N 1
ATOM 558 C CA . ALA A 1 72 ? -13.891 12.651 -0.183 1.00 93.75 72 ALA A CA 1
ATOM 559 C C . ALA A 1 72 ? -13.717 14.040 0.456 1.00 93.75 72 ALA A C 1
ATOM 561 O O . ALA A 1 72 ? -14.484 14.400 1.353 1.00 93.75 72 ALA A O 1
ATOM 562 N N . ALA A 1 73 ? -12.746 14.830 -0.009 1.00 94.00 73 ALA A N 1
ATOM 563 C CA . ALA A 1 73 ? -12.551 16.212 0.427 1.00 94.00 73 ALA A CA 1
ATOM 564 C C . ALA A 1 73 ? -13.665 17.149 -0.078 1.00 94.00 73 ALA A C 1
ATOM 566 O O . ALA A 1 73 ? -14.063 18.066 0.634 1.00 94.00 73 ALA A O 1
ATOM 567 N N . ALA A 1 74 ? -14.181 16.911 -1.288 1.00 95.06 74 ALA A N 1
ATOM 568 C CA . ALA A 1 74 ? -15.218 17.729 -1.924 1.00 95.06 74 ALA A CA 1
ATOM 569 C C . ALA A 1 74 ? -16.660 17.289 -1.598 1.00 95.06 74 ALA A C 1
ATOM 571 O O . ALA A 1 74 ? -17.621 17.894 -2.076 1.00 95.06 74 ALA A O 1
ATOM 572 N N . ALA A 1 75 ? -16.840 16.227 -0.811 1.00 95.19 75 ALA A N 1
ATOM 573 C CA . ALA A 1 75 ? -18.155 15.716 -0.453 1.00 95.19 75 ALA A CA 1
ATOM 574 C C . ALA A 1 75 ? -18.977 16.736 0.358 1.00 95.19 75 ALA A C 1
ATOM 576 O O . ALA A 1 75 ? -18.435 17.571 1.076 1.00 95.19 75 ALA A O 1
ATOM 577 N N . ARG A 1 76 ? -20.315 16.597 0.337 1.00 95.00 76 ARG A N 1
ATOM 578 C CA . ARG A 1 76 ? -21.242 17.442 1.126 1.00 95.00 76 ARG A CA 1
ATOM 579 C C . ARG A 1 76 ? -20.873 17.507 2.613 1.00 95.00 76 ARG A C 1
ATOM 581 O O . ARG A 1 76 ? -21.104 18.515 3.269 1.00 95.00 76 ARG A O 1
ATOM 588 N N . ILE A 1 77 ? -20.346 16.404 3.144 1.00 92.81 77 ILE A N 1
ATOM 589 C CA . ILE A 1 77 ? -19.683 16.355 4.446 1.00 92.81 77 ILE A CA 1
ATOM 590 C C . ILE A 1 77 ? -18.222 15.989 4.159 1.00 92.81 77 ILE A C 1
ATOM 592 O O . ILE A 1 77 ? -17.953 14.803 3.937 1.00 92.81 77 ILE A O 1
ATOM 596 N N . PRO A 1 78 ? -17.307 16.974 4.122 1.00 91.12 78 PRO A N 1
ATOM 597 C CA . PRO A 1 78 ? -15.905 16.735 3.810 1.00 91.12 78 PRO A CA 1
ATOM 598 C C . PRO A 1 78 ? -15.249 15.763 4.789 1.00 91.12 78 PRO A C 1
ATOM 600 O O . PRO A 1 78 ? -15.441 15.852 6.007 1.00 91.12 78 PRO A O 1
ATOM 603 N N . ALA A 1 79 ? -14.446 14.843 4.260 1.00 92.94 79 ALA A N 1
ATOM 604 C CA . ALA A 1 79 ? -13.522 14.072 5.079 1.00 92.94 79 ALA A CA 1
ATOM 605 C C . ALA A 1 79 ? -12.421 14.985 5.638 1.00 92.94 79 ALA A C 1
ATOM 607 O O . ALA A 1 79 ? -11.957 15.904 4.963 1.00 92.94 79 ALA A O 1
ATOM 608 N N . GLN A 1 80 ? -11.989 14.710 6.868 1.00 92.12 80 GLN A N 1
ATOM 609 C CA . GLN A 1 80 ? -10.831 15.374 7.463 1.00 92.12 80 GLN A CA 1
ATOM 610 C C . GLN A 1 80 ? -9.606 14.479 7.328 1.00 92.12 80 GLN A C 1
ATOM 612 O O . GLN A 1 80 ? -9.686 13.274 7.579 1.00 92.12 80 GLN A O 1
ATOM 617 N N . PHE A 1 81 ? -8.476 15.075 6.964 1.00 91.88 81 PHE A N 1
ATOM 618 C CA . PHE A 1 81 ? -7.217 14.368 6.775 1.00 91.88 81 PHE A CA 1
ATOM 619 C C . PHE A 1 81 ? -6.216 14.793 7.841 1.00 91.88 81 PHE A C 1
ATOM 621 O O . PHE A 1 81 ? -6.058 15.983 8.103 1.00 91.88 81 PHE A O 1
ATOM 628 N N . ALA A 1 82 ? -5.552 13.810 8.445 1.00 91.62 82 ALA A N 1
ATOM 629 C CA . ALA A 1 82 ? -4.437 14.025 9.357 1.00 91.62 82 ALA A CA 1
ATOM 630 C C . ALA A 1 82 ? -3.182 13.391 8.750 1.00 91.62 82 ALA A C 1
ATOM 632 O O . ALA A 1 82 ? -3.033 12.164 8.763 1.00 91.62 82 ALA A O 1
ATOM 633 N N . ASP A 1 83 ? -2.307 14.217 8.183 1.00 91.50 83 ASP A N 1
ATOM 634 C CA . ASP A 1 83 ? -1.000 13.799 7.689 1.00 91.50 83 ASP A CA 1
ATOM 635 C C . ASP A 1 83 ? 0.012 13.699 8.829 1.00 91.50 83 ASP A C 1
ATOM 637 O O . ASP A 1 83 ? -0.244 14.128 9.954 1.00 91.50 83 ASP A O 1
ATOM 641 N N . ARG A 1 84 ? 1.146 13.041 8.553 1.00 93.19 84 ARG A N 1
ATOM 642 C CA . ARG A 1 84 ? 2.204 12.798 9.553 1.00 93.19 84 ARG A CA 1
ATOM 643 C C . ARG A 1 84 ? 1.653 12.212 10.866 1.00 93.19 84 ARG A C 1
ATOM 645 O O . ARG A 1 84 ? 2.212 12.420 11.939 1.00 93.19 84 ARG A O 1
ATOM 652 N N . CYS A 1 85 ? 0.552 11.466 10.763 1.00 94.69 85 CYS A N 1
ATOM 653 C CA . CYS A 1 85 ? -0.188 10.882 11.870 1.00 94.69 85 CYS A CA 1
ATOM 654 C C . CYS A 1 85 ? -0.100 9.360 11.791 1.00 94.69 85 CYS A C 1
ATOM 656 O O . CYS A 1 85 ? -0.629 8.749 10.858 1.00 94.69 85 CYS A O 1
ATOM 658 N N . LYS A 1 86 ? 0.575 8.745 12.763 1.00 95.50 86 LYS A N 1
ATOM 659 C CA . LYS A 1 86 ? 0.782 7.300 12.860 1.00 95.50 86 LYS A CA 1
ATOM 660 C C . LYS A 1 86 ? -0.089 6.723 13.968 1.00 95.50 86 LYS A C 1
ATOM 662 O O . LYS A 1 86 ? 0.169 6.941 15.150 1.00 95.50 86 LYS A O 1
ATOM 667 N N . VAL A 1 87 ? -1.092 5.940 13.578 1.00 96.75 87 VAL A N 1
ATOM 668 C CA . VAL A 1 87 ? -1.949 5.195 14.510 1.00 96.75 87 VAL A CA 1
ATOM 669 C C . VAL A 1 87 ? -1.154 4.051 15.143 1.00 96.75 87 VAL A C 1
ATOM 671 O O . VAL A 1 87 ? -0.600 3.196 14.445 1.00 96.75 87 VAL A O 1
ATOM 674 N N . SER A 1 88 ? -1.093 4.031 16.472 1.00 95.06 88 SER A N 1
ATOM 675 C CA . SER A 1 88 ? -0.393 3.004 17.248 1.00 95.06 88 SER A CA 1
ATOM 676 C C . SER A 1 88 ? -1.333 1.896 17.719 1.00 95.06 88 SER A C 1
ATOM 678 O O . SER A 1 88 ? -0.909 0.738 17.761 1.00 95.06 88 SER A O 1
ATOM 680 N N . GLU A 1 89 ? -2.596 2.234 18.005 1.00 96.38 89 GLU A N 1
ATOM 681 C CA . GLU A 1 89 ? -3.560 1.337 18.643 1.00 96.38 89 GLU A CA 1
ATOM 682 C C . GLU A 1 89 ? -5.015 1.658 18.256 1.00 96.38 89 GLU A C 1
ATOM 684 O O . GLU A 1 89 ? -5.425 2.820 18.213 1.00 96.38 89 GLU A O 1
ATOM 689 N N . VAL A 1 90 ? -5.816 0.616 18.036 1.00 97.31 90 VAL A N 1
ATOM 690 C CA . VAL A 1 90 ? -7.282 0.678 18.016 1.00 97.31 90 VAL A CA 1
ATOM 691 C C . VAL A 1 90 ? -7.791 0.507 19.442 1.00 97.31 90 VAL A C 1
ATOM 693 O O . VAL A 1 90 ? -7.550 -0.520 20.068 1.00 97.31 90 VAL A O 1
ATOM 696 N N . ILE A 1 91 ? -8.530 1.492 19.944 1.00 96.62 91 ILE A N 1
ATOM 697 C CA . ILE A 1 91 ? -9.176 1.422 21.254 1.00 96.62 91 ILE A CA 1
ATOM 698 C C . ILE A 1 91 ? -10.436 0.572 21.104 1.00 96.62 91 ILE A C 1
ATOM 700 O O . ILE A 1 91 ? -11.288 0.868 20.261 1.00 96.62 91 ILE A O 1
ATOM 704 N N . HIS A 1 92 ? -10.575 -0.474 21.915 1.00 95.19 92 HIS A N 1
ATOM 705 C CA . HIS A 1 92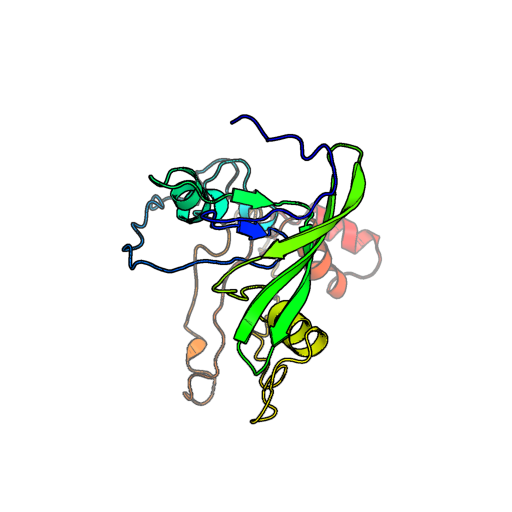 ? -11.753 -1.340 21.909 1.00 95.19 92 HIS A CA 1
ATOM 706 C C . HIS A 1 92 ? -12.077 -1.876 23.303 1.00 95.19 92 HIS A C 1
ATOM 708 O O . HIS A 1 92 ? -11.228 -1.905 24.190 1.00 95.19 92 HIS A O 1
ATOM 714 N N . SER A 1 93 ? -13.327 -2.289 23.491 1.00 92.69 93 SER A N 1
ATOM 715 C CA . SER A 1 93 ? -13.790 -2.999 24.683 1.00 92.69 93 SER A CA 1
ATOM 716 C C . SER A 1 93 ? -14.814 -4.052 24.282 1.00 92.69 93 SER A C 1
ATOM 718 O O . SER A 1 93 ? -15.693 -3.779 23.466 1.00 92.69 93 SER A O 1
ATOM 720 N N . LYS A 1 94 ? -14.689 -5.270 24.825 1.00 87.50 94 LYS A N 1
ATOM 721 C CA . LYS A 1 94 ? -15.579 -6.413 24.530 1.00 87.50 94 LYS A CA 1
ATOM 722 C C . LYS A 1 94 ? -15.782 -6.661 23.021 1.00 87.50 94 LYS A C 1
ATOM 724 O O . LYS A 1 94 ? -16.869 -7.018 22.583 1.00 87.50 94 LYS A O 1
ATOM 729 N N . GLY A 1 95 ? -14.732 -6.455 22.220 1.00 83.69 95 GLY A N 1
ATOM 730 C CA . GLY A 1 95 ? -14.772 -6.630 20.763 1.00 83.69 95 GLY A CA 1
ATOM 731 C C . GLY A 1 95 ? -15.406 -5.471 19.984 1.00 83.69 95 GLY A C 1
ATOM 732 O O . GLY A 1 95 ? -15.535 -5.568 18.768 1.00 83.69 95 GLY A O 1
ATOM 733 N N . VAL A 1 96 ? -15.766 -4.372 20.651 1.00 91.94 96 VAL A N 1
ATOM 734 C CA . VAL A 1 96 ? -16.327 -3.168 20.028 1.00 91.94 96 VAL A CA 1
ATOM 735 C C . VAL A 1 96 ? -15.277 -2.062 20.017 1.00 91.94 96 VAL A C 1
ATOM 737 O O . VAL A 1 96 ? -14.806 -1.632 21.070 1.00 91.94 96 VAL A O 1
ATOM 740 N N . ALA A 1 97 ? -14.901 -1.594 18.825 1.00 94.69 97 ALA A N 1
ATOM 741 C CA . ALA A 1 97 ? -13.991 -0.464 18.667 1.00 94.69 97 ALA A CA 1
ATOM 742 C C . ALA A 1 97 ? -14.668 0.857 19.075 1.00 94.69 97 ALA A C 1
ATOM 744 O O . ALA A 1 97 ? -15.833 1.088 18.759 1.00 94.69 97 ALA A O 1
ATOM 745 N N . SER A 1 98 ? -13.926 1.732 19.751 1.00 95.75 98 SER A N 1
ATOM 746 C CA . SER A 1 98 ? -14.399 3.042 20.226 1.00 95.75 98 SER A CA 1
ATOM 747 C C . SER A 1 98 ? -13.509 4.212 19.792 1.00 95.75 98 SER A C 1
ATOM 749 O O . SER A 1 98 ? -13.826 5.376 20.058 1.00 95.75 98 SER A O 1
ATOM 751 N N . GLY A 1 99 ? -12.402 3.933 19.101 1.00 95.62 99 GLY A N 1
ATOM 752 C CA . GLY A 1 99 ? -11.500 4.960 18.602 1.00 95.62 99 GLY A CA 1
ATOM 753 C C . GLY A 1 99 ? -10.106 4.446 18.281 1.00 95.62 99 GLY A C 1
ATOM 754 O O . GLY A 1 99 ? -9.876 3.242 18.175 1.00 95.62 99 GLY A O 1
ATOM 755 N N . VAL A 1 100 ? -9.168 5.378 18.146 1.00 97.38 100 VAL A N 1
ATOM 756 C CA . VAL A 1 100 ? -7.748 5.103 17.915 1.00 97.38 100 VAL A CA 1
ATOM 757 C C . VAL A 1 100 ? -6.862 6.036 18.739 1.00 97.38 100 VAL A C 1
ATOM 759 O O . VAL A 1 100 ? -7.225 7.190 18.984 1.00 97.38 100 VAL A O 1
ATOM 762 N N . ARG A 1 101 ? -5.687 5.534 19.128 1.00 96.56 101 ARG A N 1
ATOM 763 C CA . ARG A 1 101 ? -4.554 6.334 19.610 1.00 96.56 101 ARG A CA 1
ATOM 764 C C . ARG A 1 101 ? -3.515 6.463 18.504 1.00 96.56 101 ARG A C 1
ATOM 766 O O . ARG A 1 101 ? -3.225 5.497 17.793 1.00 96.56 101 ARG A O 1
ATOM 773 N N . ALA A 1 102 ? -2.961 7.655 18.359 1.00 95.75 102 ALA A N 1
ATOM 774 C CA . ALA A 1 102 ? -1.984 7.987 17.338 1.00 95.75 102 ALA A CA 1
ATOM 775 C C . ALA A 1 102 ? -0.958 8.997 17.858 1.00 95.75 102 ALA A C 1
ATOM 777 O O . ALA A 1 102 ? -1.240 9.760 18.776 1.00 95.75 102 ALA A O 1
ATOM 778 N N . ALA A 1 103 ? 0.208 9.028 17.219 1.00 94.12 103 ALA A N 1
ATOM 779 C CA . ALA A 1 103 ? 1.154 10.132 17.323 1.00 94.12 103 ALA A CA 1
ATOM 780 C C . ALA A 1 103 ? 1.078 10.971 16.043 1.00 94.12 103 ALA A C 1
ATOM 782 O O . ALA A 1 103 ? 1.043 10.404 14.949 1.00 94.12 103 ALA A O 1
ATOM 783 N N . ILE A 1 104 ? 1.043 12.294 16.163 1.00 94.69 104 ILE A N 1
ATOM 784 C CA . ILE A 1 104 ? 0.990 13.231 15.035 1.00 94.69 104 ILE A CA 1
ATOM 785 C C . ILE A 1 104 ? 2.096 14.274 15.160 1.00 94.69 104 ILE A C 1
ATOM 787 O O . ILE A 1 104 ? 2.370 14.738 16.261 1.00 94.69 104 ILE A O 1
ATOM 791 N N . ILE A 1 105 ? 2.731 14.641 14.049 1.00 93.50 105 ILE A N 1
ATOM 792 C CA . ILE A 1 105 ? 3.660 15.776 14.031 1.00 93.50 105 ILE A CA 1
ATOM 793 C C . ILE A 1 105 ? 2.862 17.065 13.830 1.00 93.50 105 ILE A C 1
ATOM 795 O O . ILE A 1 105 ? 2.196 17.228 12.805 1.00 93.50 105 ILE A O 1
ATOM 799 N N . GLY A 1 106 ? 2.924 17.960 14.813 1.00 88.69 106 GLY A N 1
ATOM 800 C CA . GLY A 1 106 ? 2.221 19.238 14.805 1.00 88.69 106 GLY A CA 1
ATOM 801 C C . GLY A 1 106 ? 2.777 20.225 13.778 1.00 88.69 106 GLY A C 1
ATOM 802 O O . GLY A 1 106 ? 3.749 19.964 13.057 1.00 88.69 106 GLY A O 1
ATOM 803 N N . SER A 1 107 ? 2.149 21.397 13.694 1.00 88.19 107 SER A N 1
ATOM 804 C CA . SER A 1 107 ? 2.667 22.515 12.890 1.00 88.19 107 SER A CA 1
ATOM 805 C C . SER A 1 107 ? 3.981 23.077 13.440 1.00 88.19 107 SER A C 1
ATOM 807 O O . SER A 1 107 ? 4.759 23.649 12.689 1.00 88.19 107 SER A O 1
ATOM 809 N N . ASP A 1 108 ? 4.235 22.872 14.731 1.00 90.75 108 ASP A N 1
ATOM 810 C CA . ASP A 1 108 ? 5.486 23.173 15.436 1.00 90.75 108 ASP A CA 1
ATOM 811 C C . ASP A 1 108 ? 6.629 22.189 15.114 1.00 90.75 108 ASP A C 1
ATOM 813 O O . ASP A 1 108 ? 7.750 22.361 15.587 1.00 90.75 108 ASP A O 1
ATOM 817 N N . GLY A 1 109 ? 6.355 21.143 14.327 1.00 91.81 109 GLY A N 1
ATOM 818 C CA . GLY A 1 109 ? 7.318 20.091 14.010 1.00 91.81 109 GLY A CA 1
ATOM 819 C C . GLY A 1 109 ? 7.544 19.086 15.143 1.00 91.81 109 GLY A C 1
ATOM 820 O O . GLY A 1 109 ? 8.372 18.190 14.982 1.00 91.81 109 GLY A O 1
ATOM 821 N N . GLN A 1 110 ? 6.809 19.187 16.254 1.00 93.62 110 GLN A N 1
ATOM 822 C CA . GLN A 1 110 ? 6.969 18.318 17.420 1.00 93.62 110 GLN A CA 1
ATOM 823 C C . GLN A 1 110 ? 5.945 17.173 17.423 1.00 93.62 110 GLN A C 1
ATOM 825 O O . GLN A 1 110 ? 4.869 17.293 16.829 1.00 93.62 110 GLN A O 1
ATOM 830 N N . PRO A 1 111 ? 6.256 16.031 18.063 1.00 91.62 111 PRO A N 1
ATOM 831 C CA . PRO A 1 111 ? 5.316 14.928 18.198 1.00 91.62 111 PRO A CA 1
ATOM 832 C C . PRO A 1 111 ? 4.272 15.197 19.289 1.00 91.62 111 PRO A C 1
ATOM 834 O O . PRO A 1 111 ? 4.601 15.501 20.431 1.00 91.62 111 PRO A O 1
ATOM 837 N N . HIS A 1 112 ? 3.005 14.961 18.957 1.00 92.31 112 HIS A N 1
ATOM 838 C CA . HIS A 1 112 ? 1.854 15.089 19.849 1.00 92.31 112 HIS A CA 1
ATOM 839 C C . HIS A 1 112 ? 1.073 13.779 19.919 1.00 92.31 112 HIS A C 1
ATOM 841 O O . HIS A 1 112 ? 0.968 13.046 18.932 1.00 92.31 112 HIS A O 1
ATOM 847 N N . GLN A 1 113 ? 0.483 13.487 21.079 1.00 94.38 113 GLN A N 1
ATOM 848 C CA . GLN A 1 113 ? -0.453 12.370 21.219 1.00 94.38 113 GLN A CA 1
ATOM 849 C C . GLN A 1 113 ? -1.850 12.796 20.771 1.00 94.38 113 GLN A C 1
ATOM 851 O O . GLN A 1 113 ? -2.375 13.826 21.191 1.00 94.38 113 GLN A O 1
ATOM 856 N N . LEU A 1 114 ? -2.474 11.967 19.944 1.00 90.62 114 LEU A N 1
ATOM 857 C CA . LEU A 1 114 ? -3.808 12.173 19.408 1.00 90.62 114 LEU A CA 1
ATOM 858 C C . LEU A 1 114 ? -4.690 10.975 19.760 1.00 90.62 114 LEU A C 1
ATOM 860 O O . LEU A 1 114 ? -4.380 9.831 19.436 1.00 90.62 114 LEU A O 1
ATOM 864 N N . THR A 1 115 ? -5.834 11.248 20.383 1.00 95.00 115 THR A N 1
ATOM 865 C CA . THR A 1 115 ? -6.911 10.266 20.543 1.00 95.00 115 THR A CA 1
ATOM 866 C C . THR A 1 115 ? -8.109 10.706 19.722 1.00 95.00 115 THR A C 1
ATOM 868 O O . THR A 1 115 ? -8.626 11.805 19.920 1.00 95.00 115 THR A O 1
ATOM 871 N N . VAL A 1 116 ? -8.571 9.829 18.833 1.00 94.69 116 VAL A N 1
ATOM 872 C CA . VAL A 1 116 ? -9.786 10.034 18.037 1.00 94.69 116 VAL A CA 1
ATOM 873 C C . VAL A 1 116 ? -10.835 9.039 18.499 1.00 94.69 116 VAL A C 1
ATOM 875 O O . VAL A 1 116 ? -10.629 7.831 18.393 1.00 94.69 116 VAL A O 1
ATOM 878 N N . ARG A 1 117 ? -11.977 9.529 18.986 1.00 94.75 117 ARG A N 1
ATOM 879 C CA . ARG A 1 117 ? -13.134 8.678 19.303 1.00 94.75 117 ARG A CA 1
ATOM 880 C C . ARG A 1 117 ? -13.997 8.482 18.064 1.00 94.75 117 ARG A C 1
ATOM 882 O O . ARG A 1 117 ? -14.324 9.450 17.384 1.00 94.75 117 ARG A O 1
ATOM 889 N N . ALA A 1 118 ? -14.386 7.242 17.792 1.00 91.94 118 ALA A N 1
ATOM 890 C CA . ALA A 1 118 ? -15.205 6.898 16.637 1.00 91.94 118 ALA A CA 1
ATOM 891 C C . ALA A 1 118 ? -16.088 5.684 16.936 1.00 91.94 118 ALA A C 1
ATOM 893 O O . ALA A 1 118 ? -15.660 4.741 17.594 1.00 91.94 118 ALA A O 1
ATOM 894 N N . ARG A 1 119 ? -17.317 5.689 16.404 1.00 91.75 119 ARG A N 1
ATOM 895 C CA . ARG A 1 119 ? -18.234 4.534 16.488 1.00 91.75 119 ARG A CA 1
ATOM 896 C C . ARG A 1 119 ? -17.799 3.367 15.601 1.00 91.75 119 ARG A C 1
ATOM 898 O O . ARG A 1 119 ? -18.177 2.232 15.850 1.00 91.75 119 ARG A O 1
ATOM 905 N N . VAL A 1 120 ? -17.061 3.666 14.535 1.00 94.31 120 VAL A N 1
ATOM 906 C CA . VAL A 1 120 ? -16.575 2.695 13.555 1.00 94.31 120 VAL A CA 1
ATOM 907 C C . VAL A 1 120 ? -15.132 3.046 13.226 1.00 94.31 120 VAL A C 1
ATOM 909 O O . VAL A 1 120 ? -14.830 4.202 12.929 1.00 94.31 120 VAL A O 1
ATOM 912 N N . VAL A 1 121 ? -14.259 2.041 13.253 1.00 95.44 121 VAL A N 1
ATOM 913 C CA . VAL A 1 121 ? -12.856 2.145 12.843 1.00 95.44 121 VAL A CA 1
ATOM 914 C C . VAL A 1 121 ? -12.642 1.204 11.663 1.00 95.44 121 VAL A C 1
ATOM 916 O O . VAL A 1 121 ? -12.919 0.012 11.767 1.00 95.44 121 VAL A O 1
ATOM 919 N N . VAL A 1 122 ? -12.155 1.734 10.540 1.00 96.12 122 VAL A N 1
ATOM 920 C CA . VAL A 1 122 ? -11.766 0.939 9.366 1.00 96.12 122 VAL A CA 1
ATOM 921 C C . VAL A 1 122 ? -10.240 0.905 9.302 1.00 96.12 122 VAL A C 1
ATOM 923 O O . VAL A 1 122 ? -9.582 1.940 9.310 1.00 96.12 122 VAL A O 1
ATOM 926 N N . VAL A 1 123 ? -9.652 -0.286 9.258 1.00 95.50 123 VAL A N 1
ATOM 927 C CA . VAL A 1 123 ? -8.198 -0.437 9.132 1.00 95.50 123 VAL A CA 1
ATOM 928 C C . VAL A 1 123 ? -7.869 -0.707 7.671 1.00 95.50 123 VAL A C 1
ATOM 930 O O . VAL A 1 123 ? -8.203 -1.769 7.156 1.00 95.50 123 VAL A O 1
ATOM 933 N N . ALA A 1 124 ? -7.194 0.233 7.010 1.00 96.19 124 ALA A N 1
ATOM 934 C CA . ALA A 1 124 ? -6.640 0.015 5.673 1.00 96.19 124 ALA A CA 1
ATOM 935 C C . ALA A 1 124 ? -5.197 0.515 5.594 1.00 96.19 124 ALA A C 1
ATOM 937 O O . ALA A 1 124 ? -4.848 1.338 4.756 1.00 96.19 124 ALA A O 1
ATOM 938 N N . CYS A 1 125 ? -4.364 0.013 6.505 1.00 93.88 125 CYS A N 1
ATOM 939 C CA . CYS A 1 125 ? -2.944 0.330 6.607 1.00 93.88 125 CYS A CA 1
ATOM 940 C C . CYS A 1 125 ? -2.069 -0.382 5.532 1.00 93.88 125 CYS A C 1
ATOM 942 O O . CYS A 1 125 ? -0.842 -0.373 5.607 1.00 93.88 125 CYS A O 1
ATOM 944 N N . GLY A 1 126 ? -2.671 -1.070 4.553 1.00 95.12 126 GLY A N 1
ATOM 945 C CA . GLY A 1 126 ? -1.980 -1.982 3.625 1.00 95.12 126 GLY A CA 1
ATOM 946 C C . GLY A 1 126 ? -1.754 -3.390 4.201 1.00 95.12 126 GLY A C 1
ATOM 947 O O . GLY A 1 126 ? -2.033 -3.637 5.377 1.00 95.12 126 GLY A O 1
ATOM 948 N N . SER A 1 127 ? -1.262 -4.327 3.382 1.00 95.69 127 SER A N 1
ATOM 949 C CA . SER A 1 127 ? -1.145 -5.761 3.728 1.00 95.69 127 SER A CA 1
ATOM 950 C C . SER A 1 127 ? -0.183 -6.056 4.883 1.00 95.69 127 SER A C 1
ATOM 952 O O . SER A 1 127 ? -0.356 -7.057 5.571 1.00 95.69 127 SER A O 1
ATOM 954 N N . ILE A 1 128 ? 0.792 -5.176 5.125 1.00 95.62 128 ILE A N 1
ATOM 955 C CA . ILE A 1 128 ? 1.785 -5.318 6.199 1.00 95.62 128 ILE A CA 1
ATOM 956 C C . ILE A 1 128 ? 1.339 -4.568 7.459 1.00 95.62 128 ILE A C 1
ATOM 958 O O . ILE A 1 128 ? 1.239 -5.153 8.538 1.00 95.6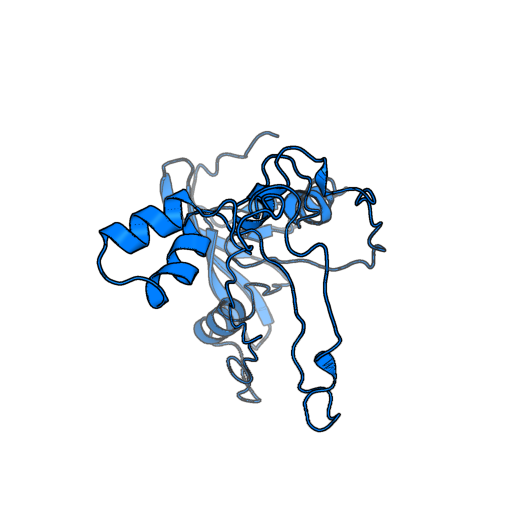2 128 ILE A O 1
ATOM 962 N N . ASN A 1 129 ? 1.030 -3.271 7.350 1.00 96.81 129 ASN A N 1
ATOM 963 C CA . ASN A 1 129 ? 0.754 -2.475 8.547 1.00 96.81 129 ASN A CA 1
ATOM 964 C C . ASN A 1 129 ? -0.649 -2.717 9.120 1.00 96.81 129 ASN A C 1
ATOM 966 O O . ASN A 1 129 ? -0.840 -2.476 10.310 1.00 96.81 129 ASN A O 1
ATOM 970 N N . SER A 1 130 ? -1.618 -3.209 8.332 1.00 97.25 130 SER A N 1
ATOM 971 C CA . SER A 1 130 ? -2.956 -3.536 8.858 1.00 97.25 130 SER A CA 1
ATOM 972 C C . SER A 1 130 ? -2.891 -4.662 9.886 1.00 97.25 130 SER A C 1
ATOM 974 O O . SER A 1 130 ? -3.259 -4.409 11.033 1.00 97.25 130 SER A O 1
ATOM 976 N N . PRO A 1 131 ? -2.375 -5.869 9.566 1.00 96.94 131 PRO A N 1
ATOM 977 C CA . PRO A 1 131 ? -2.248 -6.913 10.576 1.00 96.94 131 PRO A CA 1
ATOM 978 C C . PRO A 1 131 ? -1.322 -6.493 11.721 1.00 96.94 131 PRO A C 1
ATOM 980 O O . PRO A 1 131 ? -1.622 -6.805 12.869 1.00 96.94 131 PRO A O 1
ATOM 983 N N . ALA A 1 132 ? -0.261 -5.720 11.457 1.00 96.81 132 ALA A N 1
ATOM 984 C CA . ALA A 1 132 ? 0.607 -5.213 12.518 1.00 96.81 132 ALA A CA 1
ATOM 985 C C . ALA A 1 132 ? -0.145 -4.307 13.512 1.00 96.81 132 ALA A C 1
ATOM 987 O O . ALA A 1 132 ? 0.035 -4.442 14.721 1.00 96.81 132 ALA A O 1
ATOM 988 N N . LEU A 1 133 ? -1.010 -3.406 13.030 1.00 97.19 133 LEU A N 1
ATOM 989 C CA . LEU A 1 133 ? -1.851 -2.575 13.893 1.00 97.19 133 LEU A CA 1
ATOM 990 C C . LEU A 1 133 ? -2.849 -3.427 14.683 1.00 97.19 133 LEU A C 1
ATOM 992 O O . LEU A 1 133 ? -2.979 -3.239 15.892 1.00 97.19 133 LEU A O 1
ATOM 996 N N . LEU A 1 134 ? -3.527 -4.372 14.026 1.00 96.12 134 LEU A N 1
ATOM 997 C CA . LEU A 1 134 ? -4.514 -5.239 14.677 1.00 96.12 134 LEU A CA 1
ATOM 998 C C . LEU A 1 134 ? -3.880 -6.075 15.805 1.00 96.12 134 LEU A C 1
ATOM 1000 O O . LEU A 1 134 ? -4.451 -6.161 16.893 1.00 96.12 134 LEU A O 1
ATOM 1004 N N . LEU A 1 135 ? -2.681 -6.625 15.570 1.00 95.81 135 LEU A N 1
ATOM 1005 C CA . LEU A 1 135 ? -1.909 -7.380 16.565 1.00 95.81 135 LEU A CA 1
ATOM 1006 C C . LEU A 1 135 ? -1.467 -6.497 17.737 1.00 95.81 135 LEU A C 1
ATOM 1008 O O . LEU A 1 135 ? -1.706 -6.857 18.889 1.00 95.81 135 LEU A O 1
ATOM 1012 N N . ARG A 1 136 ? -0.884 -5.316 17.471 1.00 95.94 136 ARG A N 1
ATOM 1013 C CA . ARG A 1 136 ? -0.489 -4.367 18.534 1.00 95.94 136 ARG A CA 1
ATOM 1014 C C . ARG A 1 136 ? -1.676 -3.896 19.375 1.00 95.94 136 ARG A C 1
ATOM 1016 O O . ARG A 1 136 ? -1.518 -3.673 20.569 1.00 95.94 136 ARG A O 1
ATOM 1023 N N . SER A 1 137 ? -2.855 -3.797 18.762 1.00 96.31 137 SER A N 1
ATOM 1024 C CA . SER A 1 137 ? -4.106 -3.404 19.428 1.00 96.31 137 SER A CA 1
ATOM 1025 C C . SER A 1 137 ? -4.762 -4.539 20.217 1.00 96.31 137 SER A C 1
ATOM 1027 O O . SER A 1 137 ? -5.815 -4.334 20.819 1.00 96.31 137 SER A O 1
ATOM 1029 N N . ARG A 1 138 ? -4.179 -5.748 20.200 1.00 94.50 138 ARG A N 1
ATOM 1030 C CA . ARG A 1 138 ? -4.686 -6.933 20.912 1.00 94.50 138 ARG A CA 1
ATOM 1031 C C . ARG A 1 138 ? -6.169 -7.196 20.632 1.00 94.50 138 ARG A C 1
ATOM 1033 O O . ARG A 1 138 ? -6.942 -7.510 21.536 1.00 94.50 138 ARG A O 1
ATOM 1040 N N . LEU A 1 139 ? -6.585 -7.012 19.378 1.00 93.00 139 LEU A N 1
ATOM 1041 C CA . LEU A 1 139 ? -7.957 -7.304 18.975 1.00 93.00 139 LEU A CA 1
ATOM 1042 C C . LEU A 1 139 ? -8.232 -8.815 19.066 1.00 93.00 139 LEU A C 1
ATOM 1044 O O . LEU A 1 139 ? -7.311 -9.612 18.863 1.00 93.00 139 LEU A O 1
ATOM 1048 N N . PRO A 1 140 ? -9.482 -9.233 19.343 1.00 91.75 140 PRO A N 1
ATOM 1049 C CA . PRO A 1 140 ? -9.836 -10.647 19.381 1.00 91.75 140 PRO A CA 1
ATOM 1050 C C . PRO A 1 140 ? -9.452 -11.365 18.079 1.00 91.75 140 PRO A C 1
ATOM 1052 O O . PRO A 1 140 ? -9.934 -11.021 17.003 1.00 91.75 140 PRO A O 1
ATOM 1055 N N . ASN A 1 141 ? -8.607 -12.391 18.185 1.00 93.31 141 ASN A N 1
ATOM 1056 C CA . ASN A 1 141 ? -8.090 -13.166 17.054 1.00 93.31 141 ASN A CA 1
ATOM 1057 C C . ASN A 1 141 ? -8.51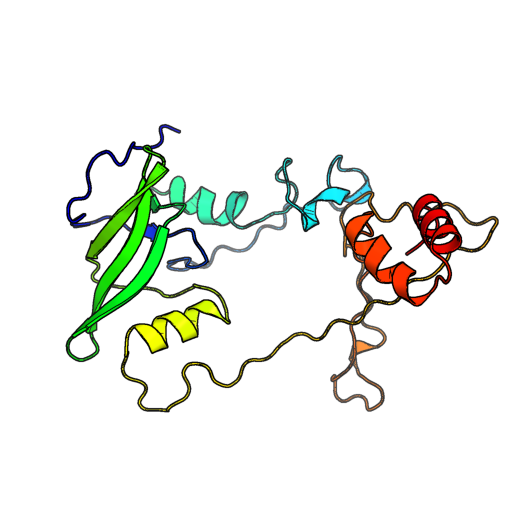1 -14.638 17.179 1.00 93.31 141 ASN A C 1
ATOM 1059 O O . ASN A 1 141 ? -7.670 -15.528 17.275 1.00 93.31 141 ASN A O 1
ATOM 1063 N N . LYS A 1 142 ? -9.826 -14.895 17.243 1.00 92.25 142 LYS A N 1
ATOM 1064 C CA . LYS A 1 142 ? -10.381 -16.229 17.555 1.00 92.25 142 LYS A CA 1
ATOM 1065 C C . LYS A 1 142 ? -9.902 -17.334 16.606 1.00 92.25 142 LYS A C 1
ATOM 1067 O O . LYS A 1 142 ? -9.776 -18.473 17.026 1.00 92.25 142 LYS A O 1
ATOM 1072 N N . ASN A 1 143 ? -9.648 -16.999 15.343 1.00 94.81 143 ASN A N 1
ATOM 1073 C CA . ASN A 1 143 ? -9.179 -17.944 14.327 1.00 94.81 143 ASN A CA 1
ATOM 1074 C C . ASN A 1 143 ? -7.648 -17.953 14.156 1.00 94.81 143 ASN A C 1
ATOM 1076 O O . ASN A 1 143 ? -7.139 -18.710 13.337 1.00 94.81 143 ASN A O 1
ATOM 1080 N N . GLY A 1 144 ? -6.906 -17.107 14.878 1.00 95.56 144 GLY A N 1
ATOM 1081 C CA . GLY A 1 144 ? -5.445 -17.048 14.794 1.00 95.56 144 GLY A CA 1
ATOM 1082 C C . GLY A 1 144 ? -4.882 -16.536 13.459 1.00 95.56 144 GLY A C 1
ATOM 1083 O O . GLY A 1 144 ? -3.674 -16.620 13.248 1.00 95.56 144 GLY A O 1
ATOM 1084 N N . LEU A 1 145 ? -5.709 -16.002 12.551 1.00 96.88 145 LEU A N 1
ATOM 1085 C CA . LEU A 1 145 ? -5.294 -15.711 11.170 1.00 96.88 145 LEU A CA 1
ATOM 1086 C C . LEU A 1 145 ? -4.681 -14.320 10.969 1.00 96.88 145 LEU A C 1
ATOM 1088 O O . LEU A 1 145 ? -4.087 -14.067 9.918 1.00 96.88 145 LEU A O 1
ATOM 1092 N N . ILE A 1 146 ? -4.804 -13.405 11.936 1.00 97.00 146 ILE A N 1
ATOM 1093 C CA . ILE A 1 146 ? -4.227 -12.059 11.797 1.00 97.00 146 ILE A CA 1
ATOM 1094 C C . ILE A 1 146 ? -2.703 -12.160 11.611 1.00 97.00 146 ILE A C 1
ATOM 1096 O O . ILE A 1 146 ? -1.995 -12.721 12.443 1.00 97.00 146 ILE A O 1
ATOM 1100 N N . GLY A 1 147 ? -2.202 -11.590 10.510 1.00 95.88 147 GLY A N 1
ATOM 1101 C CA . GLY A 1 147 ? -0.779 -11.612 10.148 1.00 95.88 147 GLY A CA 1
ATOM 1102 C C . GLY A 1 147 ? -0.312 -12.887 9.438 1.00 95.88 147 GLY A C 1
ATOM 1103 O O . GLY A 1 147 ? 0.879 -13.025 9.173 1.00 95.88 147 GLY A O 1
ATOM 1104 N N . LYS A 1 148 ? -1.221 -13.814 9.115 1.00 96.62 148 LYS A N 1
ATOM 1105 C CA . LYS A 1 148 ? -0.933 -15.026 8.334 1.00 96.62 148 LYS A CA 1
ATOM 1106 C C . LYS A 1 148 ? -1.369 -14.861 6.875 1.00 96.62 148 LYS A C 1
ATOM 1108 O O . LYS A 1 148 ? -2.065 -13.910 6.526 1.00 96.62 148 LYS A O 1
ATOM 1113 N N . ASN A 1 149 ? -0.975 -15.814 6.028 1.00 95.88 149 ASN A N 1
ATOM 1114 C CA . ASN A 1 149 ? -1.369 -15.895 4.614 1.00 95.88 149 ASN A CA 1
ATOM 1115 C C . ASN A 1 149 ? -0.947 -14.687 3.756 1.00 95.88 149 ASN A C 1
ATOM 1117 O O . ASN A 1 149 ? -1.656 -14.318 2.815 1.00 95.88 149 ASN A O 1
ATOM 1121 N N . LEU A 1 150 ? 0.204 -14.077 4.067 1.00 96.38 150 LEU A N 1
ATOM 1122 C CA . LEU A 1 150 ? 0.799 -13.062 3.202 1.00 96.38 150 LEU A CA 1
ATOM 1123 C C . LEU A 1 150 ? 1.142 -13.697 1.851 1.00 96.38 150 LEU A C 1
ATOM 1125 O O . LEU A 1 150 ? 1.893 -14.666 1.784 1.00 96.38 150 LEU A O 1
ATOM 1129 N N . ARG A 1 151 ? 0.592 -13.126 0.782 1.00 93.94 151 ARG A N 1
ATOM 1130 C CA . ARG A 1 151 ? 0.915 -13.479 -0.598 1.00 93.94 151 ARG A CA 1
ATOM 1131 C C . ARG A 1 151 ? 1.581 -12.277 -1.238 1.00 93.94 151 ARG A C 1
ATOM 1133 O O . ARG A 1 151 ? 1.077 -11.160 -1.119 1.00 93.94 151 ARG A O 1
ATOM 1140 N N . LEU A 1 152 ? 2.716 -12.514 -1.873 1.00 92.12 152 LEU A N 1
ATOM 1141 C CA . LEU A 1 152 ? 3.460 -11.501 -2.603 1.00 92.12 152 LEU A CA 1
ATOM 1142 C C . LEU A 1 152 ? 3.353 -11.793 -4.094 1.00 92.12 152 LEU A C 1
ATOM 1144 O O . LEU A 1 152 ? 3.164 -12.940 -4.490 1.00 92.12 152 LEU A O 1
ATOM 1148 N N . HIS A 1 153 ? 3.477 -10.745 -4.900 1.00 89.19 153 HIS A N 1
ATOM 1149 C CA . HIS A 1 153 ? 3.703 -10.870 -6.331 1.00 89.19 153 HIS A CA 1
ATOM 1150 C C . HIS A 1 153 ? 5.225 -10.846 -6.535 1.00 89.19 153 HIS A C 1
ATOM 1152 O O . HIS A 1 153 ? 5.811 -9.764 -6.454 1.00 89.19 153 HIS A O 1
ATOM 1158 N N . PRO A 1 154 ? 5.892 -12.004 -6.698 1.00 89.50 154 PRO A N 1
ATOM 1159 C CA . PRO A 1 154 ? 7.317 -12.021 -6.996 1.00 89.50 154 PRO A CA 1
ATOM 1160 C C . PRO A 1 154 ? 7.545 -11.437 -8.392 1.00 89.50 154 PRO A C 1
ATOM 1162 O O . PRO A 1 154 ? 6.893 -11.843 -9.349 1.00 89.50 154 PRO A O 1
ATOM 1165 N N . VAL A 1 155 ? 8.466 -10.483 -8.498 1.00 89.44 155 VAL A N 1
ATOM 1166 C CA . VAL A 1 155 ? 8.830 -9.835 -9.762 1.00 89.44 155 VAL A CA 1
ATOM 1167 C C . VAL A 1 155 ? 10.319 -10.047 -9.994 1.00 89.44 155 VAL A C 1
ATOM 1169 O O . VAL A 1 155 ? 11.130 -9.809 -9.097 1.00 89.44 155 VAL A O 1
ATOM 1172 N N . SER A 1 156 ? 10.669 -10.485 -11.199 1.00 87.62 156 SER A N 1
ATOM 1173 C CA . SER A 1 156 ? 12.051 -10.589 -11.662 1.00 87.62 156 SER A CA 1
ATOM 1174 C C . SER A 1 156 ? 12.296 -9.556 -12.750 1.00 87.62 156 SER A C 1
ATOM 1176 O O . SER A 1 156 ? 11.448 -9.344 -13.613 1.00 87.62 156 SER A O 1
ATOM 1178 N N . PHE A 1 157 ? 13.465 -8.926 -12.706 1.00 85.19 157 PHE A N 1
ATOM 1179 C CA . PHE A 1 157 ? 13.884 -7.955 -13.706 1.00 85.19 157 PHE A CA 1
ATOM 1180 C C . PHE A 1 157 ? 14.837 -8.620 -14.689 1.00 85.19 157 PHE A C 1
ATOM 1182 O O . PHE A 1 157 ? 15.790 -9.286 -14.285 1.00 85.19 157 PHE A O 1
ATOM 1189 N N . VAL A 1 158 ? 14.582 -8.408 -15.973 1.00 85.31 158 VAL A N 1
ATOM 1190 C CA . VAL A 1 158 ? 15.499 -8.746 -17.058 1.00 85.31 158 VAL A CA 1
ATOM 1191 C C . VAL A 1 158 ? 15.837 -7.439 -17.748 1.00 85.31 158 VAL A C 1
ATOM 1193 O O . VAL A 1 158 ? 14.951 -6.616 -17.948 1.00 85.31 158 VAL A O 1
ATOM 1196 N N . ILE A 1 159 ? 17.113 -7.252 -18.067 1.00 84.06 159 ILE A N 1
ATOM 1197 C CA . ILE A 1 159 ? 17.588 -6.094 -18.813 1.00 84.06 159 ILE A CA 1
ATOM 1198 C C . ILE A 1 159 ? 18.228 -6.575 -20.110 1.00 84.06 159 ILE A C 1
ATOM 1200 O O . ILE A 1 159 ? 18.961 -7.569 -20.119 1.00 84.06 159 ILE A O 1
ATOM 1204 N N . ALA A 1 160 ? 17.954 -5.875 -21.202 1.00 84.69 160 ALA A N 1
ATOM 1205 C CA . ALA A 1 160 ? 18.511 -6.168 -22.512 1.00 84.69 160 ALA A CA 1
ATOM 1206 C C . ALA A 1 160 ? 19.174 -4.928 -23.109 1.00 84.69 160 ALA A C 1
ATOM 1208 O O . ALA A 1 160 ? 18.685 -3.805 -22.976 1.00 84.69 160 ALA A O 1
ATOM 1209 N N . ARG A 1 161 ? 20.292 -5.141 -23.811 1.00 85.38 161 ARG A N 1
ATOM 1210 C CA . ARG A 1 161 ? 20.924 -4.101 -24.623 1.00 85.38 161 ARG A CA 1
ATOM 1211 C C . ARG A 1 161 ? 20.338 -4.133 -26.026 1.00 85.38 161 ARG A C 1
ATOM 1213 O O . ARG A 1 161 ? 20.341 -5.169 -26.687 1.00 85.38 161 ARG A O 1
ATOM 1220 N N . VAL A 1 162 ? 19.905 -2.974 -26.492 1.00 87.44 162 VAL A N 1
ATOM 1221 C CA . VAL A 1 162 ? 19.451 -2.777 -27.864 1.00 87.44 162 VAL A CA 1
ATOM 1222 C C . VAL A 1 162 ? 20.671 -2.817 -28.803 1.00 87.44 162 VAL A C 1
ATOM 1224 O O . VAL A 1 162 ? 21.663 -2.130 -28.527 1.00 87.44 162 VAL A O 1
ATOM 1227 N N . PRO A 1 163 ? 20.649 -3.618 -29.889 1.00 86.25 163 PRO A N 1
ATOM 1228 C CA . PRO A 1 163 ? 21.778 -3.747 -30.809 1.00 86.25 163 PRO A CA 1
ATOM 1229 C C . PRO A 1 163 ? 22.227 -2.423 -31.433 1.00 86.25 163 PRO A C 1
ATOM 1231 O O . PRO A 1 163 ? 21.440 -1.495 -31.632 1.00 86.25 163 PRO A O 1
ATOM 1234 N N . ALA A 1 164 ? 23.506 -2.352 -31.805 1.00 81.25 164 ALA A N 1
ATOM 1235 C CA . ALA A 1 164 ? 24.030 -1.216 -32.552 1.00 81.25 164 ALA A CA 1
ATOM 1236 C C . ALA A 1 164 ? 23.310 -1.087 -33.908 1.00 81.25 164 ALA A C 1
ATOM 1238 O O . ALA A 1 164 ? 23.218 -2.056 -34.655 1.00 81.25 164 ALA A O 1
ATOM 1239 N N . GLY A 1 165 ? 22.804 0.111 -34.212 1.00 83.19 165 GLY A N 1
ATOM 1240 C CA . GLY A 1 165 ? 22.077 0.409 -35.453 1.00 83.19 165 GLY A CA 1
ATOM 1241 C C . GLY A 1 165 ? 20.552 0.434 -35.313 1.00 83.19 165 GLY A C 1
ATOM 1242 O O . GLY A 1 165 ? 19.886 0.987 -36.183 1.00 83.19 165 GLY A O 1
ATOM 1243 N N . ALA A 1 166 ? 19.994 -0.085 -34.215 1.00 87.38 166 ALA A N 1
ATOM 1244 C CA . ALA A 1 166 ? 18.581 0.103 -33.893 1.00 87.38 166 ALA A CA 1
ATOM 1245 C C . ALA A 1 166 ? 18.330 1.480 -33.233 1.00 87.38 166 ALA A C 1
ATOM 1247 O O . ALA A 1 166 ? 19.257 2.054 -32.647 1.00 87.38 166 ALA A O 1
ATOM 1248 N N . PRO A 1 167 ? 17.098 2.025 -33.321 1.00 86.12 167 PRO A N 1
ATOM 1249 C CA . PRO A 1 167 ? 16.724 3.248 -32.614 1.00 86.12 167 PRO A CA 1
ATOM 1250 C C . PRO A 1 167 ? 16.909 3.116 -31.098 1.00 86.12 167 PRO A C 1
ATOM 1252 O O . PRO A 1 167 ? 16.745 2.036 -30.529 1.00 86.12 167 PRO A O 1
ATOM 1255 N N . ASP A 1 168 ? 17.221 4.230 -30.438 1.00 86.31 168 ASP A N 1
ATOM 1256 C CA . ASP A 1 168 ? 17.253 4.275 -28.977 1.00 86.31 168 ASP A CA 1
ATOM 1257 C C . ASP A 1 168 ? 15.843 4.050 -28.401 1.00 86.31 168 ASP A C 1
ATOM 1259 O O . ASP A 1 168 ? 14.855 4.499 -28.981 1.00 86.31 168 ASP A O 1
ATOM 1263 N N . VAL A 1 169 ? 15.756 3.381 -27.248 1.00 83.94 169 VAL A N 1
ATOM 1264 C CA . VAL A 1 169 ? 14.473 3.019 -26.609 1.00 83.94 169 VAL A CA 1
ATOM 1265 C C . VAL A 1 169 ? 14.089 3.992 -25.489 1.00 83.94 169 VAL A C 1
ATOM 1267 O O . VAL A 1 169 ? 12.916 4.094 -25.159 1.00 83.94 169 VAL A O 1
ATOM 1270 N N . VAL A 1 170 ? 15.048 4.765 -24.956 1.00 86.62 170 VAL A N 1
ATOM 1271 C CA . VAL A 1 170 ? 14.838 5.851 -23.970 1.00 86.62 170 VAL A CA 1
ATOM 1272 C C . VAL A 1 170 ? 13.783 5.494 -22.909 1.00 86.62 170 VAL A C 1
ATOM 1274 O O . VAL A 1 170 ? 12.770 6.161 -22.727 1.00 86.62 170 VAL A O 1
ATOM 1277 N N . SER A 1 171 ? 14.037 4.413 -22.177 1.00 83.25 171 SER A N 1
ATOM 1278 C CA . SER A 1 171 ? 13.068 3.736 -21.301 1.00 83.25 171 SER A CA 1
ATOM 1279 C C . SER A 1 171 ? 12.569 4.544 -20.090 1.00 83.25 171 SER A C 1
ATOM 1281 O O . SER A 1 171 ? 11.785 4.036 -19.295 1.00 83.25 171 SER A O 1
ATOM 1283 N N . TRP A 1 172 ? 13.026 5.781 -19.895 1.00 86.69 172 TRP A N 1
ATOM 1284 C CA . TRP A 1 172 ? 12.503 6.716 -18.888 1.00 86.69 172 TRP A CA 1
ATOM 1285 C C . TRP A 1 172 ? 11.522 7.742 -19.468 1.00 86.69 172 TRP A C 1
ATOM 1287 O O . TRP A 1 172 ? 11.015 8.580 -18.724 1.00 86.69 172 TRP A O 1
ATOM 1297 N N . GLU A 1 173 ? 11.254 7.708 -20.773 1.00 86.75 173 GLU A N 1
ATOM 1298 C CA . GLU A 1 173 ? 10.253 8.551 -21.423 1.00 86.75 173 GLU A CA 1
ATOM 1299 C C . GLU A 1 173 ? 8.922 7.813 -21.615 1.00 86.75 173 GLU A C 1
ATOM 1301 O O . GLU A 1 173 ? 8.865 6.602 -21.819 1.00 86.75 173 GLU A O 1
ATOM 1306 N N . GLY A 1 174 ? 7.825 8.573 -21.546 1.00 85.44 174 GLY A N 1
ATOM 1307 C CA . GLY A 1 174 ? 6.465 8.044 -21.652 1.00 85.44 174 GLY A CA 1
ATOM 1308 C C . GLY A 1 174 ? 5.991 7.259 -20.426 1.00 85.44 174 GLY A C 1
ATOM 1309 O O . GLY A 1 174 ? 6.713 7.062 -19.455 1.00 85.44 174 GLY A O 1
ATOM 1310 N N . ALA A 1 175 ? 4.718 6.862 -20.429 1.00 85.94 175 ALA A N 1
ATOM 1311 C CA . ALA A 1 175 ? 4.168 6.129 -19.294 1.00 85.94 175 ALA A CA 1
ATOM 1312 C C . ALA A 1 175 ? 4.758 4.704 -19.218 1.00 85.94 175 ALA A C 1
ATOM 1314 O O . ALA A 1 175 ? 4.760 3.993 -20.226 1.00 85.94 175 ALA A O 1
ATOM 1315 N N . PRO A 1 176 ? 5.197 4.255 -18.030 1.00 86.75 176 PRO A N 1
ATOM 1316 C CA . PRO A 1 176 ? 5.699 2.900 -17.834 1.00 86.75 176 PRO A CA 1
ATOM 1317 C C . PRO A 1 176 ? 4.561 1.874 -17.901 1.00 86.75 176 PRO A C 1
ATOM 1319 O O . PRO A 1 176 ? 3.401 2.211 -17.653 1.00 86.75 176 PRO A O 1
ATOM 1322 N N . MET A 1 177 ? 4.897 0.609 -18.175 1.00 85.12 177 MET A N 1
ATOM 1323 C CA . MET A 1 177 ? 3.973 -0.537 -18.129 1.00 85.12 177 MET A CA 1
ATOM 1324 C C . MET A 1 177 ? 2.701 -0.366 -18.982 1.00 85.12 177 MET A C 1
ATOM 1326 O O . MET A 1 177 ? 1.622 -0.844 -18.639 1.00 85.12 177 MET A O 1
ATOM 1330 N N . THR A 1 178 ? 2.809 0.338 -20.106 1.00 83.81 178 THR A N 1
ATOM 1331 C CA . THR A 1 178 ? 1.702 0.568 -21.053 1.00 83.81 178 THR A CA 1
ATOM 1332 C C . THR A 1 178 ? 1.439 -0.620 -21.973 1.00 83.81 178 THR A C 1
ATOM 1334 O O . THR A 1 178 ? 0.365 -0.704 -22.566 1.00 83.81 178 THR A O 1
ATOM 1337 N N . ALA A 1 179 ? 2.397 -1.542 -22.076 1.00 84.56 179 ALA A N 1
ATOM 1338 C CA . ALA A 1 179 ? 2.269 -2.809 -22.775 1.00 84.56 179 ALA A CA 1
ATOM 1339 C C . ALA A 1 179 ? 2.501 -3.966 -21.798 1.00 84.56 179 ALA A C 1
ATOM 1341 O O . ALA A 1 179 ? 3.420 -3.929 -20.976 1.00 84.56 179 ALA A O 1
ATOM 1342 N N . VAL A 1 180 ? 1.663 -4.995 -21.920 1.00 89.44 180 VAL A N 1
ATOM 1343 C CA . VAL A 1 180 ? 1.739 -6.231 -21.140 1.00 89.44 180 VAL A CA 1
ATOM 1344 C C . VAL A 1 180 ? 1.611 -7.403 -22.102 1.00 89.44 180 VAL A C 1
ATOM 1346 O O . VAL A 1 180 ? 0.661 -7.450 -22.885 1.00 89.44 180 VAL A O 1
ATOM 1349 N N . SER A 1 181 ? 2.534 -8.359 -22.027 1.00 91.12 181 SER A N 1
ATOM 1350 C CA . SER A 1 181 ? 2.406 -9.646 -22.709 1.00 91.12 181 SER A CA 1
ATOM 1351 C C . SER A 1 181 ? 1.996 -10.725 -21.713 1.00 91.12 181 SER A C 1
ATOM 1353 O O . SER A 1 181 ? 2.621 -10.912 -20.667 1.00 91.12 181 SER A O 1
ATOM 1355 N N . ASN A 1 182 ? 0.928 -11.442 -22.061 1.00 93.31 182 ASN A N 1
ATOM 1356 C CA . ASN A 1 182 ? 0.430 -12.594 -21.313 1.00 93.31 182 ASN A CA 1
ATOM 1357 C C . ASN A 1 182 ? 0.838 -13.922 -21.970 1.00 93.31 182 ASN A C 1
ATOM 1359 O O . ASN A 1 182 ? 0.293 -14.957 -21.598 1.00 93.31 182 ASN A O 1
ATOM 1363 N N . GLU A 1 183 ? 1.768 -13.910 -22.930 1.00 92.75 183 GLU A N 1
ATOM 1364 C CA . GLU A 1 183 ? 2.180 -15.118 -23.661 1.00 92.75 183 GLU A CA 1
ATOM 1365 C C . GLU A 1 183 ? 2.631 -16.232 -22.706 1.00 92.75 183 GLU A C 1
ATOM 1367 O O . GLU A 1 183 ? 2.246 -17.391 -22.835 1.00 92.75 183 GLU A O 1
ATOM 1372 N N . CYS A 1 184 ? 3.364 -15.862 -21.655 1.00 91.38 184 CYS A N 1
ATOM 1373 C CA . CYS A 1 184 ? 3.848 -16.798 -20.646 1.00 91.38 184 CYS A CA 1
ATOM 1374 C C . CYS A 1 184 ? 2.853 -17.048 -19.500 1.00 91.38 184 CYS A C 1
ATOM 1376 O O . CYS A 1 184 ? 3.178 -17.815 -18.596 1.00 91.38 184 CYS A O 1
ATOM 1378 N N . ALA A 1 185 ? 1.657 -16.443 -19.503 1.00 93.06 185 ALA A N 1
ATOM 1379 C CA . ALA A 1 185 ? 0.758 -16.432 -18.342 1.00 93.06 185 ALA A CA 1
ATOM 1380 C C . ALA A 1 185 ? 0.189 -17.816 -17.994 1.00 93.06 185 ALA A C 1
ATOM 1382 O O . ALA A 1 185 ? -0.139 -18.075 -16.837 1.00 93.06 185 ALA A O 1
ATOM 1383 N N . ARG A 1 186 ? 0.107 -18.724 -18.974 1.00 94.06 186 ARG A N 1
ATOM 1384 C CA . ARG A 1 186 ? -0.349 -20.107 -18.755 1.00 94.06 186 ARG A CA 1
ATOM 1385 C C . ARG A 1 186 ? 0.657 -20.965 -17.987 1.00 94.06 186 ARG A C 1
ATOM 1387 O O . ARG A 1 186 ? 0.257 -21.996 -17.456 1.00 94.06 186 ARG A O 1
ATOM 1394 N N . GLY A 1 187 ? 1.919 -20.545 -17.916 1.00 92.19 187 GLY A N 1
ATOM 1395 C CA . GLY A 1 187 ? 2.998 -21.341 -17.342 1.00 92.19 187 GLY A CA 1
ATOM 1396 C C . GLY A 1 187 ? 3.378 -22.541 -18.223 1.00 92.19 187 GLY A C 1
ATOM 1397 O O . GLY A 1 187 ? 2.658 -22.883 -19.165 1.00 92.19 187 GLY A O 1
ATOM 1398 N N . PRO A 1 188 ? 4.508 -23.204 -17.932 1.00 92.12 188 PRO A N 1
ATOM 1399 C CA . PRO A 1 188 ? 5.011 -24.325 -18.731 1.00 92.12 188 PRO A CA 1
ATOM 1400 C C . PRO A 1 188 ? 4.087 -25.554 -18.721 1.00 92.12 188 PRO A C 1
ATOM 1402 O O . PRO A 1 188 ? 4.154 -26.370 -19.635 1.00 92.12 188 PRO A O 1
ATOM 1405 N N . PHE A 1 189 ? 3.210 -25.676 -17.718 1.00 94.69 189 PHE A N 1
ATOM 1406 C CA . PHE A 1 189 ? 2.278 -26.800 -17.562 1.00 94.69 189 PHE A CA 1
ATOM 1407 C C . PHE A 1 189 ? 0.815 -26.436 -17.868 1.00 94.69 189 PHE A C 1
ATOM 1409 O O . PHE A 1 189 ? -0.071 -27.275 -17.726 1.00 94.69 189 PHE A O 1
ATOM 1416 N N . GLY A 1 190 ? 0.534 -25.197 -18.290 1.00 93.50 190 GLY A N 1
ATOM 1417 C CA . GLY A 1 190 ? -0.829 -24.759 -18.606 1.00 93.50 190 GLY A CA 1
ATOM 1418 C C . GLY A 1 190 ? -1.747 -24.554 -17.394 1.00 93.50 190 GLY A C 1
ATOM 1419 O O . GLY A 1 190 ? -2.961 -24.457 -17.575 1.00 93.50 190 GLY A O 1
ATOM 1420 N N . ASP A 1 191 ? -1.185 -24.477 -16.188 1.00 94.31 191 ASP A N 1
ATOM 1421 C CA . ASP A 1 191 ? -1.863 -24.372 -14.889 1.00 94.31 191 ASP A CA 1
ATOM 1422 C C . ASP A 1 191 ? -2.171 -22.924 -14.455 1.00 94.31 191 ASP A C 1
ATOM 1424 O O . ASP A 1 191 ? -2.781 -22.702 -13.409 1.00 94.31 191 ASP A O 1
ATOM 1428 N N . ASN A 1 192 ? -1.815 -21.938 -15.286 1.00 91.31 192 ASN A N 1
ATOM 1429 C CA . ASN A 1 192 ? -1.941 -20.497 -15.027 1.00 91.31 192 ASN A CA 1
ATOM 1430 C C . ASN A 1 192 ? -1.029 -19.966 -13.909 1.00 91.31 192 ASN A C 1
ATOM 1432 O O . ASN A 1 192 ? -1.243 -18.855 -13.418 1.00 91.31 192 ASN A O 1
ATOM 1436 N N . TYR A 1 193 ? 0.022 -20.708 -13.552 1.00 90.81 193 TYR A N 1
ATOM 1437 C CA . TYR A 1 193 ? 1.115 -20.226 -12.701 1.00 90.81 193 TYR A CA 1
ATOM 1438 C C . TYR A 1 193 ? 2.279 -19.673 -13.540 1.00 90.81 193 TYR A C 1
ATOM 1440 O O . TYR A 1 193 ? 3.453 -19.911 -13.263 1.00 90.81 193 TYR A O 1
ATOM 1448 N N . GLY A 1 194 ? 1.944 -18.938 -14.602 1.00 91.38 194 GLY A N 1
ATOM 1449 C CA . GLY A 1 194 ? 2.899 -18.295 -15.494 1.00 91.38 194 GLY A CA 1
ATOM 1450 C C . GLY A 1 194 ? 3.226 -16.847 -15.134 1.00 91.38 194 GLY A C 1
ATOM 1451 O O . GLY A 1 194 ? 2.685 -16.273 -14.188 1.00 91.38 194 GLY A O 1
ATOM 1452 N N . SER A 1 195 ? 4.113 -16.231 -15.915 1.00 91.25 195 SER A N 1
ATOM 1453 C CA . SER A 1 195 ? 4.518 -14.834 -15.742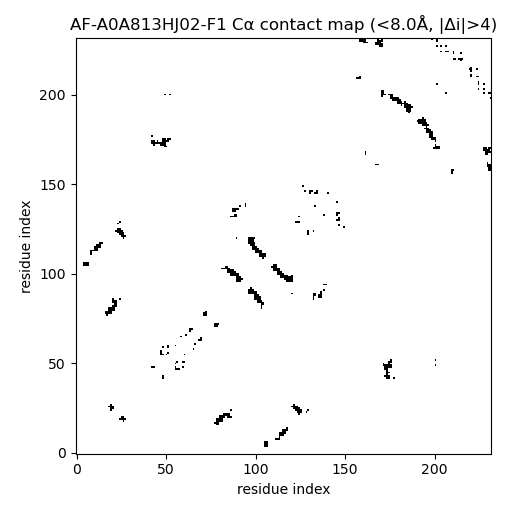 1.00 91.25 195 SER A CA 1
ATOM 1454 C C . SER A 1 195 ? 3.783 -13.902 -16.703 1.00 91.25 195 SER A C 1
ATOM 1456 O O . SER A 1 195 ? 3.379 -14.284 -17.803 1.00 91.25 195 SER A O 1
AT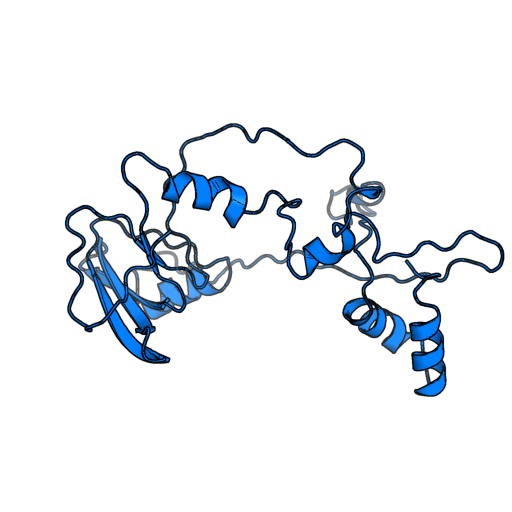OM 1458 N N . LYS A 1 196 ? 3.634 -12.644 -16.283 1.00 92.25 196 LYS A N 1
ATOM 1459 C CA . LYS A 1 196 ? 3.294 -11.535 -17.175 1.00 92.25 196 LYS A CA 1
ATOM 1460 C C . LYS A 1 196 ? 4.552 -10.736 -17.443 1.00 92.25 196 LYS A C 1
ATOM 1462 O O . LYS A 1 196 ? 5.329 -10.488 -16.522 1.00 92.25 196 LYS A O 1
ATOM 1467 N N . LEU A 1 197 ? 4.745 -10.355 -18.696 1.00 91.06 197 LEU A N 1
ATOM 1468 C CA . LEU A 1 197 ? 5.872 -9.531 -19.101 1.00 91.06 197 LEU A CA 1
ATOM 1469 C C . LEU A 1 197 ? 5.386 -8.095 -19.239 1.00 91.06 197 LEU A C 1
ATOM 1471 O O . LEU A 1 197 ? 4.465 -7.818 -20.006 1.00 91.06 197 LEU A O 1
ATOM 1475 N N . GLU A 1 198 ? 6.005 -7.195 -18.491 1.00 90.50 198 GLU A N 1
ATOM 1476 C CA . GLU A 1 198 ? 5.686 -5.771 -18.474 1.00 90.50 198 GLU A CA 1
ATOM 1477 C C . GLU A 1 198 ? 6.996 -4.990 -18.561 1.00 90.50 198 GLU A C 1
ATOM 1479 O O . GLU A 1 198 ? 8.004 -5.401 -17.986 1.00 90.50 198 GLU A O 1
ATOM 1484 N N . CYS A 1 199 ? 6.992 -3.867 -19.277 1.00 86.00 199 CYS A N 1
ATOM 1485 C CA . CYS A 1 199 ? 8.168 -3.008 -19.381 1.00 86.00 199 CYS A CA 1
ATOM 1486 C C . CYS A 1 199 ? 8.069 -1.873 -18.351 1.00 86.00 199 CYS A C 1
ATOM 1488 O O . CYS A 1 199 ? 7.225 -0.981 -18.514 1.00 86.00 199 CYS A O 1
ATOM 1490 N N . PRO A 1 200 ? 8.882 -1.872 -17.279 1.00 85.75 200 PRO A N 1
ATOM 1491 C CA . PRO A 1 200 ? 8.934 -0.743 -16.365 1.00 85.75 200 PRO A CA 1
ATOM 1492 C C . PRO A 1 200 ? 9.658 0.441 -17.015 1.00 85.75 200 PRO A C 1
ATOM 1494 O O . PRO A 1 200 ? 10.372 0.297 -18.004 1.00 85.75 200 PRO A O 1
ATOM 1497 N N . GLY A 1 201 ? 9.514 1.624 -16.419 1.00 85.88 201 GLY A N 1
ATOM 1498 C CA . GLY A 1 201 ? 10.334 2.772 -16.790 1.00 85.88 201 GLY A CA 1
ATOM 1499 C C . GLY A 1 201 ? 11.734 2.661 -16.180 1.00 85.88 201 GLY A C 1
ATOM 1500 O O . GLY A 1 201 ? 11.868 2.655 -14.952 1.00 85.88 201 GLY A O 1
ATOM 1501 N N . LEU A 1 202 ? 12.782 2.618 -17.002 1.00 86.62 202 LEU A N 1
ATOM 1502 C CA . LEU A 1 202 ? 14.165 2.421 -16.555 1.00 86.62 202 LEU A CA 1
ATOM 1503 C C . LEU A 1 202 ? 14.870 3.756 -16.275 1.00 86.62 202 LEU A C 1
ATOM 1505 O O . LEU A 1 202 ? 15.684 4.242 -17.054 1.00 86.62 202 LEU A O 1
ATOM 1509 N N . HIS A 1 203 ? 14.566 4.361 -15.129 1.00 87.31 203 HIS A N 1
ATOM 1510 C CA . HIS A 1 203 ? 15.302 5.538 -14.650 1.00 87.31 203 HIS A CA 1
ATOM 1511 C C . HIS A 1 203 ? 16.670 5.126 -14.104 1.00 87.31 203 HIS A C 1
ATOM 1513 O O . HIS A 1 203 ? 16.846 3.980 -13.695 1.00 87.31 203 HIS A O 1
ATOM 1519 N N . ALA A 1 204 ? 17.612 6.068 -13.999 1.00 85.00 204 ALA A N 1
ATOM 1520 C CA . ALA A 1 204 ? 18.983 5.796 -13.555 1.00 85.00 204 ALA A CA 1
ATOM 1521 C C . ALA A 1 204 ? 19.076 4.964 -12.261 1.00 85.00 204 ALA A C 1
ATOM 1523 O O . ALA A 1 204 ? 19.931 4.091 -12.165 1.00 85.00 204 ALA A O 1
ATOM 1524 N N . GLY A 1 205 ? 18.173 5.182 -11.295 1.00 84.19 205 GLY A N 1
ATOM 1525 C CA . GLY A 1 205 ? 18.124 4.394 -10.060 1.00 84.19 205 GLY A CA 1
ATOM 1526 C C . GLY A 1 205 ? 17.822 2.909 -10.296 1.00 84.19 205 GLY A C 1
ATOM 1527 O O . GLY A 1 205 ? 18.576 2.054 -9.843 1.00 84.19 205 GLY A O 1
ATOM 1528 N N . LEU A 1 206 ? 16.754 2.598 -11.039 1.00 83.00 206 LEU A N 1
ATOM 1529 C CA . LEU A 1 206 ? 16.380 1.212 -11.347 1.00 83.00 206 LEU A CA 1
ATOM 1530 C C . LEU A 1 206 ? 17.354 0.573 -12.351 1.00 83.00 206 LEU A C 1
ATOM 1532 O O . LEU A 1 206 ? 17.746 -0.580 -12.189 1.00 83.00 206 LEU A O 1
ATOM 1536 N N . GLY A 1 207 ? 17.802 1.351 -13.342 1.00 84.69 207 GLY A N 1
ATOM 1537 C CA . GLY A 1 207 ? 18.817 0.954 -14.315 1.00 84.69 207 GLY A CA 1
ATOM 1538 C C . GLY A 1 2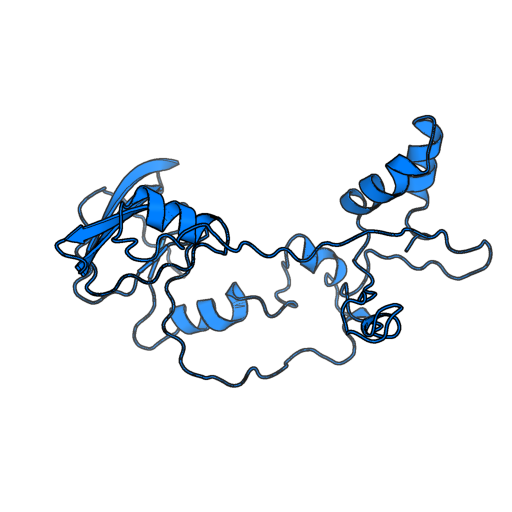07 ? 20.125 0.541 -13.651 1.00 84.69 207 GLY A C 1
ATOM 1539 O O . GLY A 1 207 ? 20.655 -0.518 -13.972 1.00 84.69 207 GLY A O 1
ATOM 1540 N N . ALA A 1 208 ? 20.593 1.307 -12.661 1.00 85.00 208 ALA A N 1
ATOM 1541 C CA . ALA A 1 208 ? 21.774 0.974 -11.869 1.00 85.00 208 ALA A CA 1
ATOM 1542 C C . ALA A 1 208 ? 21.661 -0.393 -11.188 1.00 85.00 208 ALA A C 1
ATOM 1544 O O . ALA A 1 208 ? 22.618 -1.163 -11.220 1.00 85.00 208 ALA A O 1
ATOM 1545 N N . THR A 1 209 ? 20.503 -0.734 -10.618 1.00 81.12 209 THR A N 1
ATOM 1546 C CA . THR A 1 209 ? 20.290 -2.065 -10.032 1.00 81.12 209 THR A CA 1
ATOM 1547 C C . THR A 1 209 ? 20.358 -3.166 -11.092 1.00 81.12 209 THR A C 1
ATOM 1549 O O . THR A 1 209 ? 20.983 -4.196 -10.850 1.00 81.12 209 THR A O 1
ATOM 1552 N N . GLY A 1 210 ? 19.775 -2.939 -12.273 1.00 77.62 210 GLY A N 1
ATOM 1553 C CA . GLY A 1 210 ? 19.771 -3.909 -13.373 1.00 77.62 210 GLY A CA 1
ATOM 1554 C C . GLY A 1 210 ? 21.158 -4.180 -13.969 1.00 77.62 210 GLY A C 1
ATOM 1555 O O . GLY A 1 210 ? 21.514 -5.334 -14.200 1.00 77.62 210 GLY A O 1
ATOM 1556 N N . VAL A 1 211 ? 21.980 -3.143 -14.175 1.00 77.56 211 VAL A N 1
ATOM 1557 C CA . VAL A 1 211 ? 23.315 -3.291 -14.797 1.00 77.56 211 VAL A CA 1
ATOM 1558 C C . VAL A 1 211 ? 24.429 -3.651 -13.810 1.00 77.56 211 VAL A C 1
ATOM 1560 O O . VAL A 1 211 ? 25.522 -4.034 -14.236 1.00 77.56 211 VAL A O 1
ATOM 1563 N N . ALA A 1 212 ? 24.176 -3.553 -12.499 1.00 70.94 212 ALA A N 1
ATOM 1564 C CA . ALA A 1 212 ? 25.159 -3.873 -11.461 1.00 70.94 212 ALA A CA 1
ATOM 1565 C C . ALA A 1 212 ? 25.638 -5.333 -11.529 1.00 70.94 212 ALA A C 1
ATOM 1567 O O . ALA A 1 212 ? 26.816 -5.598 -11.302 1.00 70.94 212 ALA A O 1
ATOM 1568 N N . GLY A 1 213 ? 24.754 -6.270 -11.890 1.00 65.25 213 GLY A N 1
ATOM 1569 C CA . GLY A 1 213 ? 25.106 -7.685 -12.063 1.00 65.25 213 GLY A CA 1
ATOM 1570 C C . GLY A 1 213 ? 25.842 -8.000 -13.372 1.00 65.25 213 GLY A C 1
ATOM 1571 O O . GLY A 1 213 ? 26.515 -9.022 -13.460 1.00 65.25 213 GLY A O 1
ATOM 1572 N N . LEU A 1 214 ? 25.744 -7.117 -14.372 1.00 64.31 214 LEU A N 1
ATOM 1573 C CA . LEU A 1 214 ? 26.318 -7.305 -15.711 1.00 64.31 214 LEU A CA 1
ATOM 1574 C C . LEU A 1 214 ? 27.717 -6.691 -15.867 1.00 64.31 214 LEU A C 1
ATOM 1576 O O . LEU A 1 214 ? 28.390 -6.938 -16.863 1.00 64.31 214 LEU A O 1
ATOM 1580 N N . SER A 1 215 ? 28.161 -5.879 -14.903 1.00 59.00 215 SER A N 1
ATOM 1581 C CA . SER A 1 215 ? 29.368 -5.057 -15.029 1.00 59.00 215 SER A CA 1
ATOM 1582 C C . SER A 1 215 ? 30.411 -5.357 -13.950 1.00 59.00 215 SER A C 1
ATOM 1584 O O . SER A 1 215 ? 30.175 -5.115 -12.770 1.00 59.00 215 SER A O 1
ATOM 1586 N N . LYS A 1 216 ? 31.625 -5.755 -14.345 1.00 70.12 216 LYS A N 1
ATOM 1587 C CA . LYS A 1 216 ? 32.857 -5.609 -13.536 1.00 70.12 216 LYS A CA 1
ATOM 1588 C C . LYS A 1 216 ? 33.914 -4.903 -14.400 1.00 70.12 216 LYS A C 1
ATOM 1590 O O . LYS A 1 216 ? 33.984 -5.253 -15.576 1.00 70.12 216 LYS A O 1
ATOM 1595 N N . PRO A 1 217 ? 34.781 -3.987 -13.907 1.00 75.94 217 PRO A N 1
ATOM 1596 C CA . PRO A 1 217 ? 34.786 -3.179 -12.676 1.00 75.94 217 PRO A CA 1
ATOM 1597 C C . PRO A 1 217 ? 33.990 -1.860 -12.836 1.00 75.94 217 PRO A C 1
ATOM 1599 O O . PRO A 1 217 ? 33.370 -1.622 -13.870 1.00 75.94 217 PRO A O 1
ATOM 1602 N N . GLY A 1 218 ? 34.015 -0.964 -11.836 1.00 75.69 218 GLY A N 1
ATOM 1603 C CA . GLY A 1 218 ? 33.182 0.254 -11.776 1.00 75.69 218 GLY A CA 1
ATOM 1604 C C . GLY A 1 218 ? 33.228 1.191 -12.998 1.00 75.69 218 GLY A C 1
ATOM 1605 O O . GLY A 1 218 ? 32.276 1.933 -13.227 1.00 75.69 218 GLY A O 1
ATOM 1606 N N . LYS A 1 219 ? 34.285 1.145 -13.821 1.00 81.06 219 LYS A N 1
ATOM 1607 C CA . LYS A 1 219 ? 34.338 1.862 -15.110 1.00 81.06 219 LYS A CA 1
ATOM 1608 C C . LYS A 1 219 ? 33.302 1.327 -16.104 1.00 81.06 219 LYS A C 1
ATOM 1610 O O . LYS A 1 219 ? 32.602 2.129 -16.711 1.00 81.06 219 LYS A O 1
ATOM 1615 N N . HIS A 1 220 ? 33.182 0.005 -16.225 1.00 80.88 220 HIS A N 1
ATOM 1616 C CA . HIS A 1 220 ? 32.205 -0.639 -17.104 1.00 80.88 220 HIS A CA 1
ATOM 1617 C C . HIS A 1 220 ? 30.785 -0.301 -16.654 1.00 80.88 220 HIS A C 1
ATOM 1619 O O . HIS A 1 220 ? 29.981 0.159 -17.445 1.00 80.88 220 HIS A O 1
ATOM 1625 N N . PHE A 1 221 ? 30.516 -0.385 -15.350 1.00 85.56 221 PHE A N 1
ATOM 1626 C CA . PHE A 1 221 ? 29.227 0.014 -14.781 1.00 85.56 221 PHE A CA 1
ATOM 1627 C C . PHE A 1 221 ? 28.850 1.463 -15.129 1.00 85.56 221 PHE A C 1
ATOM 1629 O O . PHE A 1 221 ? 27.730 1.736 -15.552 1.00 85.56 221 PHE A O 1
ATOM 1636 N N . LYS A 1 222 ? 29.797 2.402 -15.008 1.00 86.38 222 LYS A N 1
ATOM 1637 C CA . LYS A 1 222 ? 29.574 3.799 -15.407 1.00 86.38 222 LYS A CA 1
ATOM 1638 C C . LYS A 1 222 ? 29.310 3.925 -16.910 1.00 86.38 222 LYS A C 1
ATOM 1640 O O . LYS A 1 222 ? 28.443 4.695 -17.296 1.00 86.38 222 LYS A O 1
ATOM 1645 N N . GLN A 1 223 ? 30.023 3.173 -17.749 1.00 86.12 223 GLN A N 1
ATOM 1646 C CA . GLN A 1 223 ? 29.797 3.153 -19.199 1.00 86.12 223 GLN A CA 1
ATOM 1647 C C . GLN A 1 223 ? 28.418 2.587 -19.559 1.00 86.12 223 GLN A C 1
ATOM 1649 O O . GLN A 1 223 ? 27.742 3.147 -20.417 1.00 86.12 223 GLN A O 1
ATOM 1654 N N . GLU A 1 224 ? 27.965 1.540 -18.870 1.00 85.69 224 GLU A N 1
ATOM 1655 C CA . GLU A 1 224 ? 26.608 1.008 -19.010 1.00 85.69 224 GLU A CA 1
ATOM 1656 C C . GLU A 1 224 ? 25.558 2.048 -18.622 1.00 85.69 224 GLU A C 1
ATOM 1658 O O . GLU A 1 224 ? 24.610 2.277 -19.370 1.00 85.69 224 GLU A O 1
ATOM 1663 N N . LEU A 1 225 ? 25.767 2.751 -17.505 1.00 86.31 225 LEU A N 1
ATOM 1664 C CA . LEU A 1 225 ? 24.873 3.822 -17.072 1.00 86.31 225 LEU A CA 1
ATOM 1665 C C . LEU A 1 225 ? 24.791 4.981 -18.075 1.00 86.31 225 LEU A C 1
ATOM 1667 O O . LEU A 1 225 ? 23.706 5.511 -18.310 1.00 86.31 225 LEU A O 1
ATOM 1671 N N . LEU A 1 226 ? 25.911 5.355 -18.701 1.00 87.44 226 LEU A N 1
ATOM 1672 C CA . LEU A 1 226 ? 25.926 6.365 -19.768 1.00 87.44 226 LEU A CA 1
ATOM 1673 C C . LEU A 1 226 ? 25.137 5.912 -21.009 1.00 87.44 226 LEU A C 1
ATOM 1675 O O . LEU A 1 226 ? 24.629 6.747 -21.755 1.00 87.44 226 LEU A O 1
ATOM 1679 N N . ASN A 1 227 ? 24.997 4.600 -21.204 1.00 86.50 227 ASN A N 1
ATOM 1680 C CA . ASN A 1 227 ? 24.314 3.990 -22.339 1.00 86.50 227 ASN A CA 1
ATOM 1681 C C . ASN A 1 227 ? 22.889 3.502 -22.021 1.00 86.50 227 ASN A C 1
ATOM 1683 O O . ASN A 1 227 ? 22.301 2.802 -22.846 1.00 86.50 227 ASN A O 1
ATOM 1687 N N . LEU A 1 228 ? 22.287 3.904 -20.891 1.00 86.94 228 LEU A N 1
ATOM 1688 C CA . LEU A 1 228 ? 20.924 3.489 -20.512 1.00 86.94 228 LEU A CA 1
ATOM 1689 C C . LEU A 1 228 ? 19.869 3.778 -21.591 1.00 86.94 228 LEU A C 1
ATOM 1691 O O . LEU A 1 228 ? 18.877 3.063 -21.676 1.00 86.94 228 LEU A O 1
ATOM 1695 N N . ARG A 1 229 ? 20.077 4.786 -22.454 1.00 86.38 229 ARG A N 1
ATOM 1696 C CA . ARG A 1 229 ? 19.167 5.100 -23.580 1.00 86.38 229 ARG A CA 1
ATOM 1697 C C . ARG A 1 229 ? 19.005 3.944 -24.579 1.00 86.38 229 ARG A C 1
ATOM 1699 O O . ARG A 1 229 ? 18.071 3.956 -25.376 1.00 86.38 229 ARG A O 1
ATOM 1706 N N . ARG A 1 230 ? 19.905 2.957 -24.527 1.00 85.50 230 ARG A N 1
ATOM 1707 C CA . ARG A 1 230 ? 19.918 1.734 -25.346 1.00 85.50 230 ARG A CA 1
ATOM 1708 C C . ARG A 1 230 ? 19.627 0.476 -24.534 1.00 85.50 230 ARG A C 1
ATOM 1710 O O . ARG A 1 230 ? 20.052 -0.611 -24.922 1.00 85.50 230 ARG A O 1
ATOM 1717 N N . MET A 1 231 ? 18.950 0.616 -23.400 1.00 83.69 231 MET A N 1
ATOM 1718 C CA . MET A 1 231 ? 18.578 -0.501 -22.538 1.00 83.69 231 MET A CA 1
ATOM 1719 C C . MET A 1 231 ? 17.080 -0.519 -22.276 1.00 83.69 231 MET A C 1
ATOM 1721 O O . MET A 1 231 ? 16.464 0.536 -22.113 1.00 83.69 231 MET A O 1
ATOM 1725 N N . THR A 1 232 ? 16.525 -1.724 -22.197 1.00 76.00 232 THR A N 1
ATOM 1726 C CA . THR A 1 232 ? 15.138 -1.998 -21.809 1.00 76.00 232 THR A CA 1
ATOM 1727 C C . THR A 1 232 ? 15.081 -3.076 -20.747 1.00 76.00 232 THR A C 1
ATOM 1729 O O . THR A 1 232 ? 16.039 -3.880 -20.680 1.00 76.00 232 THR A O 1
#

Secondary structure (DSSP, 8-state):
-PPPP--S---B--SS--EEEESS----------------S-GGGSTTGGGGGT--TT--S--TTTTHHHHHHHSSSPPEEEETEEEEEEEEETTEEEEEEEEEE-TTS-EEEEEEE-S-----SHHHHHHHHHHHTT---TTS-TT-------------BPPTTSPP--TTSS-TT--EE-TTTT-TTSSS--PPEE-----HHHHHHHHHTT--SHHHHHHHHHTGGGB-

Organism: Polarella glacialis (NCBI:txid89957)

Solvent-accessible surface area (backbone atoms only — not comparable to full-atom values): 14218 Å² total; per-residue (Å²): 133,87,76,80,77,66,83,71,84,62,78,48,74,45,87,85,63,56,72,28,37,53,52,65,27,55,48,77,86,87,72,97,68,84,84,77,86,80,74,66,101,61,47,69,77,41,87,68,31,28,44,46,88,86,50,60,92,79,63,77,67,89,40,58,72,79,40,63,50,42,50,38,50,69,35,99,73,48,47,45,76,38,60,64,22,45,72,60,32,54,40,63,58,98,89,43,53,47,27,36,38,26,42,27,50,38,83,86,71,44,84,38,73,44,45,42,46,32,86,72,81,62,84,36,27,50,91,65,49,28,35,51,36,46,59,69,32,66,56,90,57,90,82,67,53,78,75,55,87,85,79,79,86,88,81,84,88,77,75,46,77,60,60,92,89,58,82,73,64,41,29,42,61,19,45,50,55,79,54,75,44,60,86,49,28,37,31,99,82,65,77,57,79,34,49,74,48,63,50,70,46,50,39,73,73,60,40,49,64,62,43,55,83,78,36,78,57,74,68,48,38,50,53,51,62,76,43,44,45,34,30,83

Mean predicted aligned error: 10.96 Å

Sequence (232 aa):
MPWMPFANASTLQASRSRIIGTTSCSLMAARRQAMRSRTPHRTWLISGAGFICAGDRYEIKQSMTVTFLRDAAAARIPAQFADRCKVSEVIHSKGVASGVRAAIIGSDGQPHQLTVRARVVVVACGSINSPALLLRSRLPNKNGLIGKNLRLHPVSFVIARVPAGAPDVVSWEGAPMTAVSNECARGPFGDNYGSKLECPGLHAGLGATGVAGLSKPGKHFKQELLNLRRMT